Protein AF-A0A960JL33-F1 (afdb_monomer)

pLDDT: mean 72.21, std 17.47, range [26.88, 95.12]

Foldseek 3Di:
DDDDDDDDDDDPPDDDDPLRVQLVVLVVVQPDDVSPVVSVLSNCVSVCVLVPDDPDCSPPVSVVVVVVVVVVVVCVVCVVVVNPPPPQQQAAEAAPELAADDCLQPVDPVVRVVLVVQLVPDQALVSLVVSVVVSCVPRNDQDPNNVLNSLVSRLSNLCNVQVWRYWHWDADPDPPAAGIKIKIPFDDADPQLVVLLCQQFPPKDKDQDCPVPDDPPGHHIMIIGRFHGYSRRSVSSVLSSLRGPNDPPDDRDPHDPPTNPPPPPPPPPPDDDDDDDDDDDDDPPDPVVVVVVVVVVVVVVVVVVVVPPD

Secondary structure (DSSP, 8-state):
-PPP-------TTSPPPHHHHHHHHHHHH--STTTHHHHHHHHHHHTTTT-TT-TT-HHHHHHHHHHHHHHHHHHHHHHHHT---------EEE--S-----TTT---HHHHHHHHHHHHH--SHHHHHHHHHHHHHHH-SPPHHHHHHHHHHHHHHHHHHHT--EEEEEE-S-TTS-SEEEEEEEE---HHHHHHHHHHSTT-EEEPPPTTSS-TT---EEEEEEE--TTHHHHHHHHHHHHHSPPTTPPPPPPPTTSS-----------------PPPPPPTT-HHHHHHHHHHHHHHHHHHHHHS--

Mean predicted aligned error: 18.91 Å

Sequence (310 aa):
GQRAYAYLFYPPNRELTEEAHERLKTIGESTELGSGFRIAMRDLEIRGAGNLLGTGQSGHIAAVGYDLYVEMVTQAIAELSGEEVRQPAEIKLDLPVDAHLPEDYVAQEDLRIEAYRRLATVTTQAEVDDIAAEWVDRFGATPEPAQALLAVARVRAECARVGITECTATRNPDFSGPPLRAVLAPVELGASAHLRLDRAFPGSVYKAEPAASTSPGVAGGRLQVPMRGGRELTEDLSVLFAQLWPADGEEPPPLPAGIGARRRGAVIGTRPSAPARGRPAPDPGDPAAIAEAEARSKRVAERRARRSGR

Structure (mmCIF, N/CA/C/O backbone):
data_AF-A0A960JL33-F1
#
_entry.id   AF-A0A960JL33-F1
#
loop_
_atom_site.group_PDB
_atom_site.id
_atom_site.type_symbol
_atom_site.label_atom_id
_atom_site.label_alt_id
_atom_site.label_comp_id
_atom_site.label_asym_id
_atom_site.label_entity_id
_atom_site.label_seq_id
_atom_site.p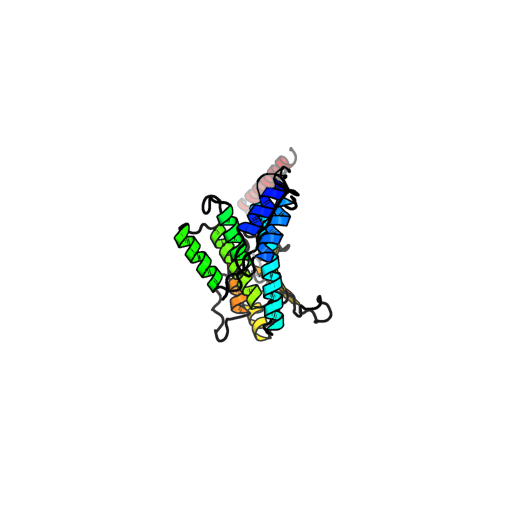dbx_PDB_ins_code
_atom_site.Cartn_x
_atom_site.Cartn_y
_atom_site.Cartn_z
_atom_site.occupancy
_atom_site.B_iso_or_equiv
_atom_site.auth_seq_id
_atom_site.auth_comp_id
_atom_site.auth_asym_id
_atom_site.auth_atom_id
_atom_site.pdbx_PDB_model_num
ATOM 1 N N . GLY A 1 1 ? -32.823 -17.231 32.038 1.00 60.69 1 GLY A N 1
ATOM 2 C CA . GLY A 1 1 ? -32.560 -15.937 32.695 1.00 60.69 1 GLY A CA 1
ATOM 3 C C . GLY A 1 1 ? -33.867 -15.341 33.169 1.00 60.69 1 GLY A C 1
ATOM 4 O O . GLY A 1 1 ? -34.855 -15.459 32.454 1.00 60.69 1 GLY A O 1
ATOM 5 N N . GLN A 1 2 ? -33.895 -14.766 34.370 1.00 74.62 2 GLN A N 1
ATOM 6 C CA . GLN A 1 2 ? -35.049 -14.000 34.851 1.00 74.62 2 GLN A CA 1
ATOM 7 C C . GLN A 1 2 ? -35.031 -12.602 34.222 1.00 74.62 2 GLN A C 1
ATOM 9 O O . GLN A 1 2 ? -33.961 -12.027 34.030 1.00 74.62 2 GLN A O 1
ATOM 14 N N . ARG A 1 3 ? -36.205 -12.071 33.870 1.00 76.62 3 ARG A N 1
ATOM 15 C CA . ARG A 1 3 ? -36.331 -10.704 33.349 1.00 76.62 3 ARG A CA 1
ATOM 16 C C . ARG A 1 3 ? -36.216 -9.718 34.510 1.00 76.62 3 ARG A C 1
ATOM 18 O O . ARG A 1 3 ? -36.954 -9.842 35.483 1.00 76.62 3 ARG A O 1
ATOM 25 N N . ALA A 1 4 ? -35.304 -8.760 34.390 1.00 78.75 4 ALA A N 1
ATOM 26 C CA . ALA A 1 4 ? -35.203 -7.617 35.287 1.00 78.75 4 ALA A CA 1
ATOM 27 C C . ALA A 1 4 ? -35.895 -6.409 34.642 1.00 78.75 4 ALA A C 1
ATOM 29 O O . ALA A 1 4 ? -35.829 -6.234 33.426 1.00 78.75 4 ALA A O 1
ATOM 30 N N . TYR A 1 5 ? -36.556 -5.591 35.457 1.00 83.81 5 TYR A N 1
ATOM 31 C CA . TYR A 1 5 ? -37.257 -4.388 35.016 1.00 83.81 5 TYR A CA 1
ATOM 32 C C . TYR A 1 5 ? -36.698 -3.182 35.763 1.00 83.81 5 TYR A C 1
ATOM 34 O O . TYR A 1 5 ? -36.494 -3.247 36.975 1.00 83.81 5 TYR A O 1
ATOM 42 N N . ALA A 1 6 ? -36.488 -2.083 35.047 1.00 83.88 6 ALA A N 1
ATOM 43 C CA . ALA A 1 6 ? -36.111 -0.797 35.612 1.00 83.88 6 ALA A CA 1
ATOM 44 C C . ALA A 1 6 ? -37.100 0.262 35.114 1.00 83.88 6 ALA A C 1
ATOM 46 O O . ALA A 1 6 ? -37.353 0.358 33.915 1.00 83.88 6 ALA A O 1
ATOM 47 N N . TYR A 1 7 ? -37.665 1.037 36.037 1.00 88.44 7 TYR A N 1
ATOM 48 C CA . TYR A 1 7 ? -38.604 2.115 35.733 1.00 88.44 7 TYR A CA 1
ATOM 49 C C . TYR A 1 7 ? -37.952 3.452 36.077 1.00 88.44 7 TYR A C 1
ATOM 51 O O . TYR A 1 7 ? -37.527 3.659 37.214 1.00 88.44 7 TYR A O 1
ATOM 59 N N . LEU A 1 8 ? -37.870 4.351 35.097 1.00 85.25 8 LEU A N 1
ATOM 60 C CA . LEU A 1 8 ? -37.330 5.697 35.271 1.00 85.25 8 LEU A CA 1
ATOM 61 C C . LEU A 1 8 ? -38.493 6.689 35.356 1.00 85.25 8 LEU A C 1
ATOM 63 O O . LEU A 1 8 ? -39.228 6.873 34.389 1.00 85.25 8 LEU A O 1
ATOM 67 N N . PHE A 1 9 ? -38.670 7.311 36.521 1.00 87.81 9 PHE A N 1
ATOM 68 C CA . PHE A 1 9 ? -39.747 8.270 36.774 1.00 87.81 9 PHE A CA 1
ATOM 69 C C . PHE A 1 9 ? -39.218 9.707 36.790 1.00 87.81 9 PHE A C 1
ATOM 71 O O . PHE A 1 9 ? -38.116 9.965 37.273 1.00 87.81 9 PHE A O 1
ATOM 78 N N . TYR A 1 10 ? -40.037 10.651 36.327 1.00 84.44 10 TYR A N 1
ATOM 79 C CA . TYR A 1 10 ? -39.792 12.089 36.439 1.00 84.44 10 TYR A CA 1
ATOM 80 C C . TYR A 1 10 ? -41.082 12.825 36.856 1.00 84.44 10 TYR A C 1
ATOM 82 O O . TYR A 1 10 ? -42.176 12.280 36.693 1.00 84.44 10 TYR A O 1
ATOM 90 N N . PRO A 1 11 ? -40.991 14.036 37.441 1.00 88.19 11 PRO A N 1
ATOM 91 C CA . PRO A 1 11 ? -42.164 14.753 37.939 1.00 88.19 11 PRO A CA 1
ATOM 92 C C . PRO A 1 11 ? -43.114 15.168 36.800 1.00 88.19 11 PRO A C 1
ATOM 94 O O . PRO A 1 11 ? -42.649 15.771 35.835 1.00 88.19 11 PRO A O 1
ATOM 97 N N . PRO A 1 12 ? -44.438 14.949 36.925 1.00 79.88 12 PRO A N 1
ATOM 98 C CA . PRO A 1 12 ? -45.399 15.236 35.852 1.00 79.88 12 PRO A CA 1
ATOM 99 C C . PRO A 1 12 ? -45.588 16.736 35.580 1.00 79.88 12 PRO A C 1
ATOM 101 O O . PRO A 1 12 ? -45.953 17.119 34.477 1.00 79.88 12 PRO A O 1
ATOM 104 N N . ASN A 1 13 ? -45.306 17.589 36.569 1.00 82.44 13 ASN A N 1
ATOM 105 C CA . ASN A 1 13 ? -45.474 19.044 36.472 1.00 82.44 13 ASN A CA 1
ATOM 106 C C . ASN A 1 13 ? -44.178 19.768 36.077 1.00 82.44 13 ASN A C 1
ATOM 108 O O . ASN A 1 13 ? -44.062 20.976 36.275 1.00 82.44 13 ASN A O 1
ATOM 112 N N . ARG A 1 14 ? -43.169 19.033 35.599 1.00 80.81 14 ARG A N 1
ATOM 113 C CA . ARG A 1 14 ? -41.883 19.597 35.196 1.00 80.81 14 ARG A CA 1
ATOM 114 C C . ARG A 1 14 ? -41.645 19.276 33.730 1.00 80.81 14 ARG A C 1
ATOM 116 O O . ARG A 1 14 ? -41.525 18.110 33.368 1.00 80.81 14 ARG A O 1
ATOM 123 N N . GLU A 1 15 ? -41.560 20.314 32.908 1.00 82.81 15 GLU A N 1
ATOM 124 C CA . GLU A 1 15 ? -41.155 20.162 31.514 1.00 82.81 15 GLU A CA 1
ATOM 125 C C . GLU A 1 15 ? -39.698 19.686 31.470 1.00 82.81 15 GLU A C 1
ATOM 127 O O . GLU A 1 15 ? -38.819 20.237 32.144 1.00 82.81 15 GLU A O 1
ATOM 132 N N . LEU A 1 16 ? -39.461 18.602 30.732 1.00 83.75 16 LEU A N 1
ATOM 133 C CA . LEU A 1 16 ? -38.115 18.108 30.471 1.00 83.75 16 LEU A CA 1
ATOM 134 C C . LEU A 1 16 ? -37.464 19.008 29.424 1.00 83.75 16 LEU A C 1
ATOM 136 O O . LEU A 1 16 ? -38.110 19.426 28.467 1.00 83.75 16 LEU A O 1
ATOM 140 N N . THR A 1 17 ? -36.173 19.280 29.591 1.00 85.75 17 THR A N 1
ATOM 141 C CA . THR A 1 17 ? -35.383 19.846 28.498 1.00 85.75 17 THR A CA 1
ATOM 142 C C . THR A 1 17 ? -35.278 18.820 27.372 1.00 85.75 17 THR A C 1
ATOM 144 O O . THR A 1 17 ? -35.306 17.614 27.630 1.00 85.75 17 THR A O 1
ATOM 147 N N . GLU A 1 18 ? -35.109 19.289 26.136 1.00 80.50 18 GLU A N 1
ATOM 148 C CA . GLU A 1 18 ? -34.913 18.417 24.967 1.00 80.50 18 GLU A CA 1
ATOM 149 C C . GLU A 1 18 ? -33.782 17.400 25.209 1.00 80.50 18 GLU A C 1
ATOM 151 O O . GLU A 1 18 ? -33.942 16.199 25.009 1.00 80.50 18 GLU A O 1
ATOM 156 N N . GL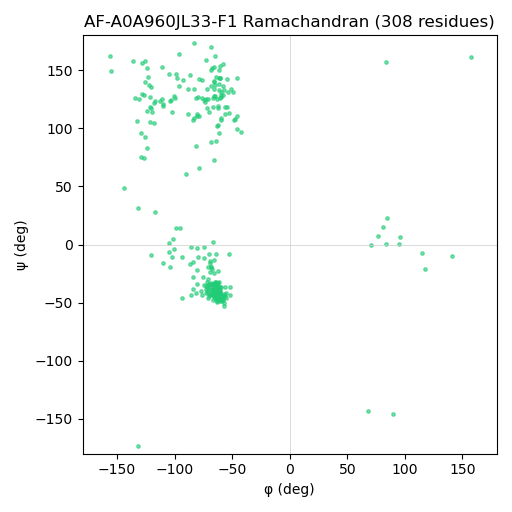U A 1 19 ? -32.677 17.869 25.797 1.00 77.56 19 GLU A N 1
ATOM 157 C CA . GLU A 1 19 ? -31.524 17.051 26.180 1.00 77.56 19 GLU A CA 1
ATOM 158 C C . GLU A 1 19 ? -31.888 15.930 27.172 1.00 77.56 19 GLU A C 1
ATOM 160 O O . GLU A 1 19 ? -31.472 14.779 27.028 1.00 77.56 19 GLU A O 1
ATOM 165 N N . ALA A 1 20 ? -32.690 16.243 28.195 1.00 83.69 20 ALA A N 1
ATOM 166 C CA . ALA A 1 20 ? -33.120 15.260 29.184 1.00 83.69 20 ALA A CA 1
ATOM 167 C C . ALA A 1 20 ? -34.079 14.226 28.574 1.00 83.69 20 ALA A C 1
ATOM 169 O O . ALA A 1 20 ? -34.051 13.055 28.965 1.00 83.69 20 ALA A O 1
ATOM 170 N N . HIS A 1 21 ? -34.898 14.646 27.607 1.00 84.81 21 HIS A N 1
ATOM 171 C CA . HIS A 1 21 ? -35.783 13.758 26.868 1.00 84.81 21 HIS A CA 1
ATOM 172 C C . HIS A 1 21 ? -34.990 12.776 25.991 1.00 84.81 21 HIS A C 1
ATOM 174 O O . HIS A 1 21 ? -35.210 11.565 26.076 1.00 84.81 21 HIS A O 1
ATOM 180 N N . GLU A 1 22 ? -34.003 13.261 25.229 1.00 79.88 22 GLU A N 1
ATOM 181 C CA . GLU A 1 22 ? -33.137 12.410 24.401 1.00 79.88 22 GLU A CA 1
ATOM 182 C C . GLU A 1 22 ? -32.328 11.395 25.225 1.00 79.88 22 GLU A C 1
ATOM 184 O O . GLU A 1 22 ? -32.188 10.234 24.819 1.00 79.88 22 GLU A O 1
ATOM 189 N N . ARG A 1 23 ? -31.836 11.779 26.410 1.00 85.56 23 ARG A N 1
ATOM 190 C CA . ARG A 1 23 ? -31.116 10.858 27.311 1.00 85.56 23 ARG A CA 1
ATOM 191 C C . ARG A 1 23 ? -32.014 9.739 27.833 1.00 85.56 23 ARG A C 1
ATOM 193 O O . ARG A 1 23 ? -31.616 8.575 27.817 1.00 85.56 23 ARG A O 1
ATOM 200 N N . LEU A 1 24 ? -33.231 10.069 28.276 1.00 86.69 24 LEU A N 1
ATOM 201 C CA . LEU A 1 24 ? -34.196 9.072 28.756 1.00 86.69 24 LEU A CA 1
ATOM 202 C C . LEU A 1 24 ? -34.583 8.086 27.650 1.00 86.69 24 LEU A C 1
ATOM 204 O O . LEU A 1 24 ? -34.636 6.880 27.894 1.00 86.69 24 LEU A O 1
ATOM 208 N N . LYS A 1 25 ? -34.789 8.590 26.430 1.00 83.25 25 LYS A N 1
ATOM 209 C CA . LYS A 1 25 ? -35.069 7.769 25.250 1.00 83.25 25 LYS A CA 1
ATOM 210 C C . LYS A 1 25 ? -33.918 6.805 24.938 1.00 83.25 25 LYS A C 1
ATOM 212 O O . LYS A 1 25 ? -34.144 5.606 24.812 1.00 83.25 25 LYS A O 1
ATOM 217 N N . THR A 1 26 ? -32.685 7.309 24.923 1.00 80.94 26 THR A N 1
ATOM 218 C CA . THR A 1 26 ? -31.464 6.520 24.675 1.00 80.94 26 THR A CA 1
ATOM 219 C C . THR A 1 26 ? -31.310 5.350 25.651 1.00 80.94 26 THR A C 1
ATOM 221 O O . THR A 1 26 ? -30.977 4.232 25.250 1.00 80.94 26 THR A O 1
ATOM 224 N N . ILE A 1 27 ? -31.561 5.597 26.941 1.00 84.06 27 ILE A N 1
ATOM 225 C CA . ILE A 1 27 ? -31.503 4.569 27.989 1.00 84.06 27 ILE A CA 1
ATOM 226 C C . ILE A 1 27 ? -32.604 3.519 27.780 1.00 84.06 27 ILE A C 1
ATOM 228 O O . ILE A 1 27 ? -32.357 2.332 27.979 1.00 84.06 27 ILE A O 1
ATOM 232 N N . GLY A 1 28 ? -33.799 3.939 27.355 1.00 81.75 28 GLY A N 1
ATOM 233 C CA . GLY A 1 28 ? -34.922 3.039 27.080 1.00 81.75 28 GLY A CA 1
ATOM 234 C C . GLY A 1 28 ? -34.716 2.129 25.865 1.00 81.75 28 GLY A C 1
ATOM 235 O O . GLY A 1 28 ? -35.160 0.986 25.884 1.00 81.75 28 GLY A O 1
ATOM 236 N N . GLU A 1 29 ? -34.026 2.607 24.828 1.00 79.62 29 GLU A N 1
ATOM 237 C CA . GLU A 1 29 ? -33.752 1.848 23.595 1.00 79.62 29 GLU A CA 1
ATOM 238 C C . GLU A 1 29 ? -32.564 0.875 23.745 1.00 79.62 29 GLU A C 1
ATOM 240 O O . GLU A 1 29 ? -32.461 -0.124 23.035 1.00 79.62 29 GLU A O 1
ATOM 245 N N . SER A 1 30 ? -31.674 1.126 24.707 1.00 74.56 30 SER A N 1
ATOM 246 C CA . SER A 1 30 ? -30.421 0.391 24.912 1.00 74.56 30 SER A CA 1
ATOM 247 C C . SER A 1 30 ? -30.572 -0.811 25.861 1.00 74.56 30 SER A C 1
ATOM 249 O O . SER A 1 30 ? -29.922 -0.882 26.905 1.00 74.56 30 SER A O 1
ATOM 251 N N . THR A 1 31 ? -31.415 -1.785 25.499 1.00 71.44 31 THR A N 1
ATOM 252 C CA . THR A 1 31 ? -31.849 -2.892 26.387 1.00 71.44 31 THR A CA 1
ATOM 253 C C . THR A 1 31 ? -30.925 -4.119 26.442 1.00 71.44 31 THR A C 1
ATOM 255 O O . THR A 1 31 ? -31.216 -5.084 27.148 1.00 71.44 31 THR A O 1
ATOM 258 N N . GLU A 1 32 ? -29.836 -4.128 25.676 1.00 75.94 32 GLU A N 1
ATOM 259 C CA . GLU A 1 32 ? -28.918 -5.270 25.564 1.00 75.94 32 GLU A CA 1
ATOM 260 C C . GLU A 1 32 ? -27.835 -5.261 26.656 1.00 75.94 32 GLU A C 1
ATOM 262 O O . GLU A 1 32 ? -27.334 -4.211 27.056 1.00 75.94 32 GLU A O 1
ATOM 267 N N . LEU A 1 33 ? -27.415 -6.443 27.120 1.00 64.44 33 LEU A N 1
ATOM 268 C CA . LEU A 1 33 ? -26.228 -6.570 27.975 1.00 64.44 33 LEU A CA 1
ATOM 269 C C . LEU A 1 33 ? -24.997 -6.043 27.220 1.00 64.44 33 LEU A C 1
ATOM 271 O O . LEU A 1 33 ? -24.730 -6.469 26.102 1.00 64.44 33 LEU A O 1
ATOM 275 N N . GLY A 1 34 ? -24.261 -5.113 27.837 1.00 65.88 34 GLY A N 1
ATOM 276 C CA . GLY A 1 34 ? -23.133 -4.415 27.202 1.00 65.88 34 GLY A CA 1
ATOM 277 C C . GLY A 1 34 ? -23.490 -3.065 26.570 1.00 65.88 34 GLY A C 1
ATOM 278 O O . GLY A 1 34 ? -22.609 -2.372 26.069 1.00 65.88 34 GLY A O 1
ATOM 279 N N . SER A 1 35 ? -24.750 -2.627 26.654 1.00 73.19 35 SER A N 1
ATOM 280 C CA . SER A 1 35 ? -25.187 -1.344 26.092 1.00 73.19 35 SER A CA 1
ATOM 281 C C . SER A 1 35 ? -24.654 -0.101 26.820 1.00 73.19 35 SER A C 1
ATOM 283 O O . SER A 1 35 ? -24.797 1.008 26.309 1.00 73.19 35 SER A O 1
ATOM 285 N N . GLY A 1 36 ? -23.994 -0.256 27.976 1.00 74.81 36 GLY A N 1
ATOM 286 C CA . GLY A 1 36 ? -23.479 0.860 28.782 1.00 74.81 36 GLY A CA 1
ATOM 287 C C . GLY A 1 36 ? -22.535 1.793 28.017 1.00 74.81 36 GLY A C 1
ATOM 288 O O . GLY A 1 36 ? -22.604 3.008 28.186 1.00 74.81 36 GLY A O 1
ATOM 289 N N . PHE A 1 37 ? -21.713 1.247 27.118 1.00 63.06 37 PHE A N 1
ATOM 290 C CA . PHE A 1 37 ? -20.833 2.049 26.267 1.00 63.06 37 PHE A CA 1
ATOM 291 C C . PHE A 1 37 ? -21.615 2.829 25.196 1.00 63.06 37 PHE A C 1
ATOM 293 O O . PHE A 1 37 ? -21.374 4.016 24.989 1.00 63.06 37 PHE A O 1
ATOM 300 N N . ARG A 1 38 ? -22.620 2.196 24.573 1.00 65.00 38 ARG A N 1
ATOM 301 C CA . ARG A 1 38 ? -23.525 2.830 23.595 1.00 65.00 38 ARG A CA 1
ATOM 302 C C . ARG A 1 38 ? -24.298 3.996 24.224 1.00 65.00 38 ARG A C 1
ATOM 304 O O . ARG A 1 38 ? -24.433 5.050 23.610 1.00 65.00 38 ARG A O 1
ATOM 311 N N . ILE A 1 39 ? -24.729 3.827 25.476 1.00 77.00 39 ILE A N 1
ATOM 312 C CA . ILE A 1 39 ? -25.366 4.877 26.282 1.00 77.00 39 ILE A CA 1
ATOM 313 C C . ILE A 1 39 ? -24.386 6.030 26.544 1.00 77.00 39 ILE A C 1
ATOM 315 O O . ILE A 1 39 ? -24.761 7.188 26.377 1.00 77.00 39 ILE A O 1
ATOM 319 N N . ALA A 1 40 ? -23.134 5.735 26.912 1.00 74.06 40 ALA A N 1
ATOM 320 C CA . ALA A 1 40 ? -22.118 6.757 27.175 1.00 74.06 40 ALA A CA 1
ATOM 321 C C . ALA A 1 40 ? -21.767 7.585 25.925 1.00 74.06 40 ALA A C 1
ATOM 323 O O . ALA A 1 40 ? -21.653 8.806 26.016 1.00 74.06 40 ALA A O 1
ATOM 324 N N . MET A 1 41 ? -21.656 6.945 24.756 1.00 67.69 41 MET A N 1
ATOM 325 C CA . MET A 1 41 ? -21.401 7.630 23.482 1.00 67.69 41 MET A CA 1
ATOM 326 C C . MET A 1 41 ? -22.550 8.562 23.099 1.00 67.69 41 MET A C 1
ATOM 328 O O . MET A 1 41 ? -22.327 9.731 22.792 1.00 67.69 41 MET A O 1
ATOM 332 N N . ARG A 1 42 ? -23.791 8.077 23.194 1.00 70.00 42 ARG A N 1
ATOM 333 C CA . ARG A 1 42 ? -24.969 8.888 22.885 1.00 70.00 42 ARG A CA 1
ATOM 334 C C . ARG A 1 42 ? -25.160 10.036 23.885 1.00 70.00 42 ARG A C 1
ATOM 336 O O . ARG A 1 42 ? -25.549 11.122 23.478 1.00 70.00 42 ARG A O 1
ATOM 343 N N . ASP A 1 43 ? -24.814 9.858 25.162 1.00 74.38 43 ASP A N 1
ATOM 344 C CA . ASP A 1 43 ? -24.795 10.954 26.150 1.00 74.38 43 ASP A CA 1
ATOM 345 C C . ASP A 1 43 ? -23.740 12.027 25.808 1.00 74.38 43 ASP A C 1
ATOM 347 O O . ASP A 1 43 ? -23.983 13.218 26.000 1.00 74.38 43 ASP A O 1
ATOM 351 N N . LEU A 1 44 ? -22.591 11.627 25.252 1.00 67.56 44 LEU A N 1
ATOM 352 C CA . LEU A 1 44 ? -21.529 12.536 24.805 1.00 67.56 44 LEU A CA 1
ATOM 353 C C . LEU A 1 44 ? -21.930 13.326 23.544 1.00 67.56 44 LEU A C 1
ATOM 355 O O . LEU A 1 44 ? -21.635 14.520 23.442 1.00 67.56 44 LEU A O 1
ATOM 359 N N . GLU A 1 45 ? -22.659 12.687 22.623 1.00 68.06 45 GLU A N 1
ATOM 360 C CA . GLU A 1 45 ? -23.288 13.338 21.465 1.00 68.06 45 GLU A CA 1
ATOM 361 C C . GLU A 1 45 ? -24.337 14.367 21.892 1.00 68.06 45 GLU A C 1
ATOM 363 O O . GLU A 1 45 ? -24.287 15.516 21.452 1.00 68.06 45 GLU A O 1
ATOM 368 N N . ILE A 1 46 ? -25.246 13.970 22.789 1.00 68.31 46 ILE A N 1
ATOM 369 C CA . ILE A 1 46 ? -26.324 14.816 23.313 1.00 68.31 46 ILE A CA 1
ATOM 370 C C . ILE A 1 46 ? -25.756 16.067 24.014 1.00 68.31 46 ILE A C 1
ATOM 372 O O . ILE A 1 46 ? -26.294 17.162 23.866 1.00 68.31 46 ILE A O 1
ATOM 376 N N . ARG A 1 47 ? -24.620 15.939 24.717 1.00 70.75 47 ARG A N 1
ATOM 377 C CA . ARG A 1 47 ? -23.910 17.064 25.363 1.00 70.75 47 ARG A CA 1
ATOM 378 C C . ARG A 1 47 ? -23.155 17.981 24.393 1.00 70.75 47 ARG A C 1
ATOM 380 O O . ARG A 1 47 ? -22.543 18.953 24.832 1.00 70.75 47 ARG A O 1
ATOM 387 N N . GLY A 1 48 ? -23.160 17.689 23.093 1.00 57.78 48 GLY A N 1
ATOM 388 C CA . GLY A 1 48 ? -22.574 18.558 22.073 1.00 57.78 48 GLY A CA 1
ATOM 389 C C . GLY A 1 48 ? -21.057 18.442 21.909 1.00 57.78 48 GLY A C 1
ATOM 390 O O . GLY A 1 48 ? -20.464 19.288 21.242 1.00 57.78 48 GLY A O 1
ATOM 391 N N . ALA A 1 49 ? -20.408 17.395 22.433 1.00 52.72 49 ALA A N 1
ATOM 392 C CA . ALA A 1 49 ? -18.985 17.142 22.163 1.00 52.72 49 ALA A CA 1
ATOM 393 C C . ALA A 1 49 ? -18.703 16.798 20.680 1.00 52.72 49 ALA A C 1
ATOM 395 O O . ALA A 1 49 ? -17.562 16.882 20.235 1.00 52.72 49 ALA A O 1
ATOM 396 N N . GLY A 1 50 ? -19.741 16.496 19.889 1.00 47.56 50 GLY A N 1
ATOM 397 C CA . GLY A 1 50 ? -19.674 16.410 18.424 1.00 47.56 50 GLY A CA 1
ATOM 398 C C . GLY A 1 50 ? -19.749 17.759 17.687 1.00 47.56 50 GLY A C 1
ATOM 399 O O . GLY A 1 50 ? -19.650 17.782 16.466 1.00 47.56 50 GLY A O 1
ATOM 400 N N . ASN A 1 51 ? -19.926 18.886 18.392 1.00 41.69 51 ASN A N 1
ATOM 401 C CA . ASN A 1 51 ? -20.145 20.213 17.798 1.00 41.69 51 ASN A CA 1
ATOM 402 C C . ASN A 1 51 ? -18.875 21.088 17.722 1.00 41.69 51 ASN A C 1
ATOM 404 O O . ASN A 1 51 ? -18.961 22.293 17.495 1.00 41.69 51 ASN A O 1
ATOM 408 N N . LEU A 1 52 ? -17.680 20.517 17.913 1.00 42.94 52 LEU A N 1
ATOM 409 C CA . LEU A 1 52 ? -16.426 21.281 17.828 1.00 42.94 52 LEU A CA 1
ATOM 410 C C . LEU A 1 52 ? -16.012 21.644 16.388 1.00 42.94 52 LEU A C 1
ATOM 412 O O . LEU A 1 52 ? -15.131 22.483 16.226 1.00 42.94 52 LEU A O 1
ATOM 416 N N . LEU A 1 53 ? -16.637 21.072 15.347 1.00 39.62 53 LEU A N 1
ATOM 417 C CA . LEU A 1 53 ? -16.239 21.282 13.943 1.00 39.62 53 LEU A CA 1
ATOM 418 C C . LEU A 1 53 ? -17.426 21.323 12.949 1.00 39.62 53 LEU A C 1
ATOM 420 O O . LEU A 1 53 ? -17.382 20.705 11.891 1.00 39.62 53 LEU A O 1
ATOM 424 N N . GLY A 1 54 ? -18.464 22.110 13.252 1.00 38.19 54 GLY A N 1
ATOM 425 C CA . GLY A 1 54 ? -19.410 22.604 12.241 1.00 38.19 54 GLY A CA 1
ATOM 426 C C . GLY A 1 54 ? -20.558 21.668 11.830 1.00 38.19 54 GLY A C 1
ATOM 427 O O . GLY A 1 54 ? -20.536 20.450 11.978 1.00 38.19 54 GLY A O 1
ATOM 428 N N . THR A 1 55 ? -21.617 22.291 11.319 1.00 46.41 55 THR A N 1
ATOM 429 C CA . THR A 1 55 ? -22.907 21.681 10.980 1.00 46.41 55 THR A CA 1
ATOM 430 C C . THR A 1 55 ? -22.807 20.754 9.761 1.00 46.41 55 THR A C 1
ATOM 432 O O . THR A 1 55 ? -22.610 21.242 8.649 1.00 46.41 55 THR A O 1
ATOM 435 N N . GLY A 1 56 ? -23.006 19.442 9.951 1.00 43.22 56 GLY A N 1
ATOM 436 C CA . GLY A 1 56 ? -23.334 18.504 8.860 1.00 43.22 56 GLY A CA 1
ATOM 437 C C . GLY A 1 56 ? -22.698 17.106 8.904 1.00 43.22 56 GLY A C 1
ATOM 438 O O . GLY A 1 56 ? -23.103 16.255 8.122 1.00 43.22 56 GLY A O 1
ATOM 439 N N . GLN A 1 57 ? -21.735 16.842 9.794 1.00 47.28 57 GLN A N 1
ATOM 440 C CA . GLN A 1 57 ? -20.885 15.630 9.763 1.00 47.28 57 GLN A CA 1
ATOM 441 C C . GLN A 1 57 ? -20.775 14.918 11.136 1.00 47.28 57 GLN A C 1
ATOM 443 O O . GLN A 1 57 ? -19.759 14.309 11.461 1.00 47.28 57 GLN A O 1
ATOM 448 N N . SER A 1 58 ? -21.810 14.973 11.983 1.00 47.81 58 SER A N 1
ATOM 449 C CA . SER A 1 58 ? -21.758 14.414 13.350 1.00 47.81 58 SER A CA 1
ATOM 450 C C . SER A 1 58 ? -21.621 12.883 13.411 1.00 47.81 58 SER A C 1
ATOM 452 O O . SER A 1 58 ? -21.085 12.366 14.387 1.00 47.81 58 SER A O 1
ATOM 454 N N . GLY A 1 59 ? -22.041 12.154 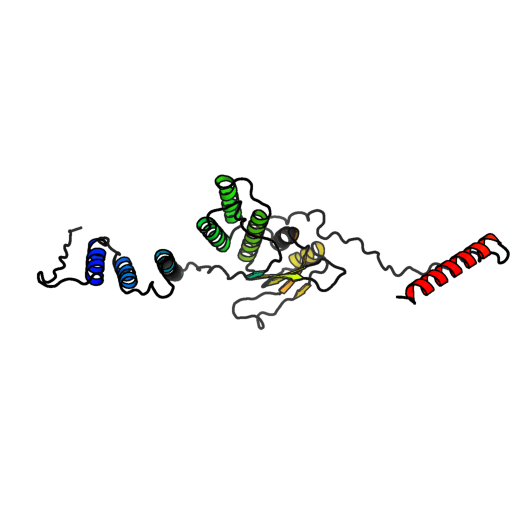12.371 1.00 49.00 59 GLY A N 1
ATOM 455 C CA . GLY A 1 59 ? -21.945 10.688 12.328 1.00 49.00 59 GLY A CA 1
ATOM 456 C C . GLY A 1 59 ? -20.535 10.140 12.067 1.00 49.00 59 GLY A C 1
ATOM 457 O O . GLY A 1 59 ? -20.212 9.050 12.529 1.00 49.00 59 GLY A O 1
ATOM 458 N N . HIS A 1 60 ? -19.673 10.887 11.367 1.00 42.09 60 HIS A N 1
ATOM 459 C CA . HIS A 1 60 ? -18.354 10.394 10.940 1.00 42.09 60 HIS A CA 1
ATOM 460 C C . HIS A 1 60 ? -17.281 10.536 12.037 1.00 42.09 60 HIS A C 1
ATOM 462 O O . HIS A 1 60 ? -16.355 9.736 12.103 1.00 42.09 60 HIS A O 1
ATOM 468 N N . ILE A 1 61 ? -17.418 11.519 12.937 1.00 42.09 61 ILE A N 1
ATOM 469 C CA . ILE A 1 61 ? -16.444 11.783 14.016 1.00 42.09 61 ILE A CA 1
ATOM 470 C C . ILE A 1 61 ? -16.644 10.830 15.208 1.00 42.09 61 ILE A C 1
ATOM 472 O O . ILE A 1 61 ? -15.668 10.395 15.817 1.00 42.09 61 ILE A O 1
ATOM 476 N N . ALA A 1 62 ? -17.889 10.440 15.511 1.00 47.28 62 ALA A N 1
ATOM 477 C CA . ALA A 1 62 ? -18.178 9.419 16.524 1.00 47.28 62 ALA A CA 1
ATOM 478 C C . ALA A 1 62 ? -17.633 8.030 16.128 1.00 47.28 62 ALA A C 1
ATOM 480 O O . ALA A 1 62 ? -17.195 7.274 16.996 1.00 47.28 62 ALA A O 1
ATOM 481 N N . ALA A 1 63 ? -17.595 7.727 14.824 1.00 48.75 63 ALA A N 1
ATOM 482 C CA . ALA A 1 63 ? -17.035 6.485 14.289 1.00 48.75 63 ALA A CA 1
ATOM 483 C C . ALA A 1 63 ? -15.517 6.374 14.525 1.00 48.75 63 ALA A C 1
ATOM 485 O O . ALA A 1 63 ? -15.052 5.334 14.975 1.00 48.75 63 ALA A O 1
ATOM 486 N N . VAL A 1 64 ? -14.758 7.467 14.362 1.00 54.06 64 VAL A N 1
ATOM 487 C CA . VAL A 1 64 ? -13.296 7.466 14.582 1.00 54.06 64 VAL A CA 1
ATOM 488 C C . VAL A 1 64 ? -12.931 7.145 16.040 1.00 54.06 64 VAL A C 1
ATOM 490 O O . VAL A 1 64 ? -11.950 6.454 16.299 1.00 54.06 64 VAL A O 1
ATOM 493 N N . GLY A 1 65 ? -13.732 7.605 17.009 1.00 55.06 65 GLY A N 1
ATOM 494 C CA . GLY A 1 65 ? -13.523 7.286 18.427 1.00 55.06 65 GLY A CA 1
ATOM 495 C C . GLY A 1 65 ? -13.860 5.834 18.788 1.00 55.06 65 GLY A C 1
ATOM 496 O O . GLY A 1 65 ? -13.215 5.253 19.660 1.00 55.06 65 GLY A O 1
ATOM 497 N N . TYR A 1 66 ? -14.848 5.243 18.111 1.00 52.09 66 TYR A N 1
ATOM 498 C CA . TYR A 1 66 ? -15.194 3.829 18.258 1.00 52.09 66 TYR A CA 1
ATOM 499 C C . TYR A 1 66 ? -14.128 2.921 17.642 1.00 52.09 66 TYR A C 1
ATOM 501 O O . TYR A 1 66 ? -13.695 1.984 18.307 1.00 52.09 66 TYR A O 1
ATOM 509 N N . ASP A 1 67 ? -13.670 3.230 16.428 1.00 55.91 67 ASP A N 1
ATOM 510 C CA . ASP A 1 67 ? -12.640 2.453 15.734 1.00 55.91 67 ASP A CA 1
ATOM 511 C C . ASP A 1 67 ? -11.341 2.423 16.549 1.00 55.91 67 ASP A C 1
ATOM 513 O O . ASP A 1 67 ? -10.794 1.349 16.791 1.00 55.91 67 ASP A O 1
ATOM 517 N N . LEU A 1 68 ? -10.921 3.574 17.092 1.00 60.19 68 LEU A N 1
ATOM 518 C CA . LEU A 1 68 ? -9.765 3.657 17.988 1.00 60.19 68 LEU A CA 1
ATOM 519 C C . LEU A 1 68 ? -9.980 2.873 19.294 1.00 60.19 68 LEU A C 1
ATOM 521 O O . LEU A 1 68 ? -9.068 2.206 19.773 1.00 60.19 68 LEU A O 1
ATOM 525 N N . TYR A 1 69 ? -11.177 2.925 19.889 1.00 57.12 69 TYR A N 1
ATOM 526 C CA . TYR A 1 69 ? -11.486 2.144 21.092 1.00 57.12 69 TYR A CA 1
ATOM 527 C C . TYR A 1 69 ? -11.428 0.635 20.823 1.00 57.12 69 TYR A C 1
ATOM 529 O O . TYR A 1 69 ? -10.845 -0.106 21.615 1.00 57.12 69 TYR A O 1
ATOM 537 N N . VAL A 1 70 ? -12.008 0.177 19.711 1.00 67.94 70 VAL A N 1
ATOM 538 C CA . VAL A 1 70 ? -11.956 -1.229 19.294 1.00 67.94 70 VAL A CA 1
ATOM 539 C C . VAL A 1 70 ? -10.517 -1.645 19.019 1.00 67.94 70 VAL A C 1
ATOM 541 O O . VAL A 1 70 ? -10.111 -2.701 19.488 1.00 67.94 70 VAL A O 1
ATOM 544 N N . GLU A 1 71 ? -9.730 -0.813 18.339 1.00 65.44 71 GLU A N 1
ATOM 545 C CA . GLU A 1 71 ? -8.306 -1.060 18.103 1.00 65.44 71 GLU A CA 1
ATOM 546 C C . GLU A 1 71 ? -7.534 -1.204 19.422 1.00 65.44 71 GLU A C 1
ATOM 548 O O . GLU A 1 71 ? -6.853 -2.207 19.621 1.00 65.44 71 GLU A O 1
ATOM 553 N N . MET A 1 72 ? -7.718 -0.280 20.372 1.00 69.88 72 MET A N 1
ATOM 554 C CA . MET A 1 72 ? -7.078 -0.337 21.693 1.00 69.88 72 MET A CA 1
ATOM 555 C C . MET A 1 72 ? -7.484 -1.583 22.494 1.00 69.88 72 MET A C 1
ATOM 557 O O . MET A 1 72 ? -6.649 -2.190 23.165 1.00 69.88 72 MET A O 1
ATOM 561 N N . VAL A 1 73 ? -8.760 -1.977 22.443 1.00 69.75 73 VAL A N 1
ATOM 562 C CA . VAL A 1 73 ? -9.258 -3.179 23.130 1.00 69.75 73 VAL A CA 1
ATOM 563 C C . VAL A 1 73 ? -8.732 -4.448 22.463 1.00 69.75 73 VAL A C 1
ATOM 565 O O . VAL A 1 73 ? -8.282 -5.350 23.166 1.00 69.75 73 VAL A O 1
ATOM 568 N N . THR A 1 74 ? -8.742 -4.521 21.132 1.00 70.31 74 THR A N 1
ATOM 569 C CA . THR A 1 74 ? -8.184 -5.648 20.374 1.00 70.31 74 THR A CA 1
ATOM 570 C C . THR A 1 74 ? -6.685 -5.779 20.628 1.00 70.31 74 THR A C 1
ATOM 572 O O . THR A 1 74 ? -6.216 -6.886 20.883 1.00 70.31 74 THR A O 1
ATOM 575 N N . GLN A 1 75 ? -5.947 -4.665 20.654 1.00 67.06 75 GLN A N 1
ATOM 576 C CA . GLN A 1 75 ? -4.526 -4.655 20.990 1.00 67.06 75 GLN A CA 1
ATOM 577 C C . GLN A 1 75 ? -4.294 -5.195 22.407 1.00 67.06 75 GLN A C 1
ATOM 579 O O . GLN A 1 75 ? -3.483 -6.097 22.590 1.00 67.06 75 GLN A O 1
ATOM 584 N N . ALA A 1 76 ? -5.053 -4.717 23.397 1.00 69.81 76 ALA A N 1
ATOM 585 C CA . ALA A 1 76 ? -4.939 -5.189 24.776 1.00 69.81 76 ALA A CA 1
ATOM 586 C C . ALA A 1 76 ? -5.290 -6.683 24.927 1.00 69.81 76 ALA A C 1
ATOM 588 O O . ALA A 1 76 ? -4.648 -7.396 25.695 1.00 69.81 76 ALA A O 1
ATOM 589 N N . ILE A 1 77 ? -6.298 -7.181 24.199 1.00 71.44 77 ILE A N 1
ATOM 590 C CA . ILE A 1 77 ? -6.667 -8.607 24.199 1.00 71.44 77 ILE A CA 1
ATOM 591 C C . ILE A 1 77 ? -5.552 -9.451 23.584 1.00 71.44 77 ILE A C 1
ATOM 593 O O . ILE A 1 77 ? -5.194 -10.490 24.140 1.00 71.44 77 ILE A O 1
ATOM 597 N N . ALA A 1 78 ? -4.993 -9.010 22.462 1.00 66.19 78 ALA A N 1
ATOM 598 C CA . ALA A 1 78 ? -3.939 -9.738 21.780 1.00 66.19 78 ALA A CA 1
ATOM 599 C C . ALA A 1 78 ? -2.629 -9.747 22.596 1.00 66.19 78 ALA A C 1
ATOM 601 O O . ALA A 1 78 ? -2.061 -10.822 22.796 1.00 66.19 78 ALA A O 1
ATOM 602 N N . GLU A 1 79 ? -2.250 -8.623 23.219 1.00 68.50 79 GLU A N 1
ATOM 603 C CA . GLU A 1 79 ? -1.152 -8.548 24.199 1.00 68.50 79 GLU A CA 1
ATOM 604 C C . GLU A 1 79 ? -1.346 -9.531 25.371 1.00 68.50 79 GLU A C 1
ATOM 606 O O . GLU A 1 79 ? -0.405 -10.212 25.781 1.00 68.50 79 GLU A O 1
ATOM 611 N N . LEU A 1 80 ? -2.574 -9.658 25.891 1.00 71.75 80 LEU A N 1
ATOM 612 C CA . LEU A 1 80 ? -2.910 -10.611 26.958 1.00 71.75 80 LEU A CA 1
ATOM 613 C C . LEU A 1 80 ? -2.900 -12.074 26.491 1.00 71.75 80 LEU A C 1
ATOM 615 O O . LEU A 1 80 ? -2.633 -12.969 27.293 1.00 71.75 80 LEU A O 1
ATOM 619 N N . SER A 1 81 ? -3.205 -12.325 25.218 1.00 69.94 81 SER A N 1
ATOM 620 C CA . SER A 1 81 ? -3.210 -13.666 24.622 1.00 69.94 81 SER A CA 1
ATOM 621 C C . SER A 1 81 ? -1.812 -14.180 24.251 1.00 69.94 81 SER A C 1
ATOM 623 O O . SER A 1 81 ? -1.652 -15.368 23.973 1.00 69.94 81 SER A O 1
ATOM 625 N N . GLY A 1 82 ? -0.797 -13.309 24.284 1.00 62.09 82 GLY A N 1
ATOM 626 C CA . GLY A 1 82 ? 0.565 -13.629 23.859 1.00 62.09 82 GLY A CA 1
ATOM 627 C C . GLY A 1 82 ? 0.754 -13.659 22.338 1.00 62.09 82 GLY A C 1
ATOM 628 O O . GLY A 1 82 ? 1.829 -14.046 21.883 1.00 62.09 82 GLY A O 1
ATOM 629 N N . GLU A 1 83 ? -0.251 -13.256 21.554 1.00 54.78 83 GLU A N 1
ATOM 630 C CA . GLU A 1 83 ? -0.068 -12.947 20.136 1.00 54.78 83 GLU A CA 1
ATOM 631 C C . GLU A 1 83 ? 0.672 -11.611 20.015 1.00 54.78 83 GLU A C 1
ATOM 633 O O . GLU A 1 83 ? 0.225 -10.583 20.528 1.00 54.78 83 GLU A O 1
ATOM 638 N N . GLU A 1 84 ? 1.819 -11.607 19.332 1.00 50.25 84 GLU A N 1
ATOM 639 C CA . GLU A 1 84 ? 2.457 -10.358 18.927 1.00 50.25 84 GLU A CA 1
ATOM 640 C C . GLU A 1 84 ? 1.507 -9.627 17.975 1.00 50.25 84 GLU A C 1
ATOM 642 O O . GLU A 1 84 ? 1.401 -9.968 16.794 1.00 50.25 84 GLU A O 1
ATOM 647 N N . VAL A 1 85 ? 0.822 -8.601 18.483 1.00 47.81 85 VAL A N 1
ATOM 648 C CA . VAL A 1 85 ? 0.164 -7.608 17.637 1.00 47.81 85 VAL A CA 1
ATOM 649 C C . VAL A 1 85 ? 1.265 -6.947 16.831 1.00 47.81 85 VAL A C 1
ATOM 651 O O . VAL A 1 85 ? 1.940 -6.029 17.300 1.00 47.81 85 VAL A O 1
ATOM 654 N N . ARG A 1 86 ? 1.480 -7.432 15.608 1.00 49.81 86 ARG A N 1
ATOM 655 C CA . ARG A 1 86 ? 2.243 -6.709 14.599 1.00 49.81 86 ARG A CA 1
ATOM 656 C C . ARG A 1 86 ? 1.437 -5.446 14.315 1.00 49.81 86 ARG A C 1
ATOM 658 O O . ARG A 1 86 ? 0.557 -5.450 13.459 1.00 49.81 86 ARG A O 1
ATOM 665 N N . GLN A 1 87 ? 1.695 -4.382 15.078 1.00 50.66 87 GLN A N 1
ATOM 666 C CA . GLN A 1 87 ? 1.225 -3.055 14.703 1.00 50.66 87 GLN A CA 1
ATOM 667 C C . GLN A 1 87 ? 1.641 -2.862 13.243 1.00 50.66 87 GLN A C 1
ATOM 669 O O . GLN A 1 87 ? 2.792 -3.194 12.917 1.00 50.66 87 GLN A O 1
ATOM 674 N N . PRO A 1 88 ? 0.737 -2.422 12.349 1.00 53.44 88 PRO A N 1
ATOM 675 C CA . PRO A 1 88 ? 1.111 -2.160 10.973 1.00 53.44 88 PRO A CA 1
ATOM 676 C C . PRO A 1 88 ? 2.308 -1.223 11.029 1.00 53.44 88 PRO A C 1
ATOM 678 O O . PRO A 1 88 ? 2.190 -0.108 11.536 1.00 53.44 88 PRO A O 1
ATOM 681 N N . ALA A 1 89 ? 3.480 -1.703 10.605 1.00 57.81 89 ALA A N 1
ATOM 682 C CA . ALA A 1 89 ? 4.658 -0.858 10.591 1.00 57.81 89 ALA A CA 1
ATOM 683 C C . ALA A 1 89 ? 4.281 0.398 9.802 1.00 57.81 89 ALA A C 1
ATOM 685 O O . ALA A 1 89 ? 3.667 0.300 8.733 1.00 57.81 89 ALA A O 1
ATOM 686 N N . GLU A 1 90 ? 4.577 1.574 10.348 1.00 70.12 90 GLU A N 1
ATOM 687 C CA . GLU A 1 90 ? 4.335 2.822 9.641 1.00 70.12 90 GLU A CA 1
ATOM 688 C C . GLU A 1 90 ? 5.318 2.873 8.462 1.00 70.12 90 GLU A C 1
ATOM 690 O O . GLU A 1 90 ? 6.464 3.300 8.589 1.00 70.12 90 GLU A O 1
ATOM 695 N N . ILE A 1 91 ? 4.899 2.315 7.321 1.00 83.38 91 ILE A N 1
ATOM 696 C CA . ILE A 1 91 ? 5.707 2.260 6.106 1.00 83.38 91 ILE A CA 1
ATOM 697 C C . ILE A 1 91 ? 5.542 3.591 5.390 1.00 83.38 91 ILE A C 1
ATOM 699 O O . ILE A 1 91 ? 4.502 3.879 4.793 1.00 83.38 91 ILE A O 1
ATOM 703 N N . LYS A 1 92 ? 6.603 4.389 5.407 1.00 86.44 92 LYS A N 1
ATOM 704 C CA . LYS A 1 92 ? 6.689 5.630 4.654 1.00 86.44 92 LYS A CA 1
ATOM 705 C C . LYS A 1 92 ? 7.059 5.328 3.203 1.00 86.44 92 LYS A C 1
ATOM 707 O O . LYS A 1 92 ? 8.195 4.950 2.910 1.00 86.44 92 LYS A O 1
ATOM 712 N N . LEU A 1 93 ? 6.107 5.533 2.296 1.00 87.88 93 LEU A N 1
ATOM 713 C CA . LEU A 1 93 ? 6.299 5.441 0.848 1.00 87.88 93 LEU A CA 1
ATOM 714 C C . LEU A 1 93 ? 6.216 6.827 0.206 1.00 87.88 93 LEU A C 1
ATOM 716 O O . LEU A 1 93 ? 5.190 7.492 0.302 1.00 87.88 93 LEU A O 1
ATOM 720 N N . ASP A 1 94 ? 7.285 7.237 -0.475 1.00 88.69 94 ASP A N 1
ATOM 721 C CA . ASP A 1 94 ? 7.325 8.458 -1.289 1.00 88.69 94 ASP A CA 1
ATOM 722 C C . ASP A 1 94 ? 7.859 8.117 -2.682 1.00 88.69 94 ASP A C 1
ATOM 724 O O . ASP A 1 94 ? 9.067 7.987 -2.898 1.00 88.69 94 ASP A O 1
ATOM 728 N N . LEU A 1 95 ? 6.941 7.897 -3.622 1.00 87.88 95 LEU A N 1
ATOM 729 C CA . LEU A 1 95 ? 7.246 7.487 -4.988 1.00 87.88 95 LEU A CA 1
ATOM 730 C C . LEU A 1 95 ? 6.676 8.532 -5.962 1.00 87.88 95 LEU A C 1
ATOM 732 O O . LEU A 1 95 ? 5.477 8.802 -5.909 1.00 87.88 95 LEU A O 1
ATOM 736 N N . PRO A 1 96 ? 7.477 9.096 -6.888 1.00 86.00 96 PRO A N 1
ATOM 737 C CA . PRO A 1 96 ? 7.019 10.084 -7.862 1.00 86.00 96 PRO A CA 1
ATOM 738 C C . PRO A 1 96 ? 6.270 9.400 -9.018 1.00 86.00 96 PRO A C 1
ATOM 740 O O . PRO A 1 96 ? 6.739 9.375 -10.161 1.00 86.00 96 PRO A O 1
ATOM 743 N N . VAL A 1 97 ? 5.118 8.811 -8.701 1.00 86.31 97 VAL A N 1
ATOM 744 C CA . VAL A 1 97 ? 4.206 8.133 -9.629 1.00 86.31 97 VAL A CA 1
ATOM 745 C C . VAL A 1 97 ? 2.823 8.766 -9.549 1.00 86.31 97 VAL A C 1
ATOM 747 O O . VAL A 1 97 ? 2.381 9.172 -8.477 1.00 86.31 97 VAL A O 1
ATOM 750 N N . ASP A 1 98 ? 2.138 8.852 -10.686 1.00 87.00 98 ASP A N 1
ATOM 751 C CA . ASP A 1 98 ? 0.761 9.340 -10.730 1.00 87.00 98 ASP A CA 1
ATOM 752 C C . ASP A 1 98 ? -0.203 8.210 -10.341 1.00 87.00 98 ASP A C 1
ATOM 754 O O . ASP A 1 98 ? -0.670 7.445 -11.184 1.00 87.00 98 ASP A O 1
ATOM 758 N N . ALA A 1 99 ? -0.407 8.051 -9.035 1.00 88.50 99 ALA A N 1
ATOM 759 C CA . ALA A 1 99 ? -1.202 6.988 -8.436 1.00 88.50 99 ALA A CA 1
ATOM 760 C C . ALA A 1 99 ? -2.397 7.582 -7.684 1.00 88.50 99 ALA A C 1
ATOM 762 O O . ALA A 1 99 ? -2.249 8.121 -6.588 1.00 88.50 99 ALA A O 1
ATOM 763 N N . HIS A 1 100 ? -3.586 7.476 -8.272 1.00 89.56 100 HIS A N 1
ATOM 764 C CA . HIS A 1 100 ? -4.829 7.969 -7.683 1.00 89.56 100 HIS A CA 1
ATOM 765 C C . HIS A 1 100 ? -6.039 7.222 -8.259 1.00 89.56 100 HIS A C 1
ATOM 767 O O . HIS A 1 100 ? -5.948 6.595 -9.313 1.00 89.56 100 HIS A O 1
ATOM 773 N N . LEU A 1 101 ? -7.182 7.290 -7.572 1.00 91.56 101 LEU A N 1
ATOM 774 C CA . LEU A 1 101 ? -8.478 6.862 -8.105 1.00 91.56 101 LEU A CA 1
ATOM 775 C C . LEU A 1 101 ? -9.141 8.035 -8.842 1.00 91.56 101 LEU A C 1
ATOM 777 O O . LEU A 1 101 ? -9.527 9.000 -8.177 1.00 91.56 101 LEU A O 1
ATOM 781 N N . PRO A 1 102 ? -9.294 7.978 -10.180 1.00 92.19 102 PRO A N 1
ATOM 782 C CA . PRO A 1 102 ? -9.976 9.028 -10.931 1.00 92.19 102 PRO A CA 1
ATOM 783 C C . PRO A 1 102 ? -11.456 9.133 -10.546 1.00 92.19 102 PRO A C 1
ATOM 785 O O . PRO A 1 102 ? -12.121 8.116 -10.330 1.00 92.19 102 PRO A O 1
ATOM 788 N N . GLU A 1 103 ? -11.994 10.354 -10.530 1.00 90.81 103 GLU A N 1
ATOM 789 C CA . GLU A 1 103 ? -13.418 10.603 -10.250 1.00 90.81 103 GLU A CA 1
ATOM 790 C C . GLU A 1 103 ? -14.337 9.952 -11.294 1.00 90.81 103 GLU A C 1
ATOM 792 O O . GLU A 1 103 ? -15.402 9.450 -10.948 1.00 90.81 103 GLU A O 1
ATOM 797 N N . ASP A 1 104 ? -13.886 9.868 -12.548 1.00 92.06 104 ASP A N 1
ATOM 798 C CA . ASP A 1 104 ? -14.624 9.214 -13.636 1.00 92.06 104 ASP A CA 1
ATOM 799 C C . ASP A 1 104 ? -14.728 7.688 -13.464 1.00 92.06 104 ASP A C 1
ATOM 801 O O . ASP A 1 104 ? -15.585 7.052 -14.075 1.00 92.06 104 ASP A O 1
ATOM 805 N N . TYR A 1 105 ? -13.856 7.087 -12.646 1.00 93.06 105 TYR A N 1
ATOM 806 C CA . TYR A 1 105 ? -13.869 5.651 -12.361 1.00 93.06 105 TYR A CA 1
ATOM 807 C C . TYR A 1 105 ? -14.676 5.328 -11.104 1.00 93.06 105 TYR A C 1
ATOM 809 O O . TYR A 1 105 ? -15.514 4.431 -11.110 1.00 93.06 105 TYR A O 1
ATOM 817 N N . VAL A 1 106 ? -14.461 6.098 -10.033 1.00 91.69 106 VAL A N 1
ATOM 818 C CA . VAL A 1 106 ? -15.224 5.990 -8.784 1.00 91.69 106 VAL A CA 1
ATOM 819 C C . VAL A 1 106 ? -15.801 7.362 -8.444 1.00 91.69 106 VAL A C 1
ATOM 821 O O . VAL A 1 106 ? -15.163 8.185 -7.782 1.00 91.69 106 VAL A O 1
ATOM 824 N N . ALA A 1 107 ? -17.034 7.601 -8.895 1.00 88.69 107 ALA A N 1
ATOM 825 C CA . ALA A 1 107 ? -17.695 8.899 -8.761 1.00 88.69 107 ALA A CA 1
ATOM 826 C C . ALA A 1 107 ? -18.014 9.266 -7.302 1.00 88.69 107 ALA A C 1
ATOM 828 O O . ALA A 1 107 ? -17.855 10.418 -6.896 1.00 88.69 107 ALA A O 1
ATOM 829 N N . GLN A 1 108 ? -18.440 8.287 -6.498 1.00 87.31 108 GLN A N 1
ATOM 830 C CA . GLN A 1 108 ? -18.788 8.506 -5.093 1.00 87.31 108 GLN A CA 1
ATOM 831 C C . GLN A 1 108 ? -17.532 8.682 -4.235 1.00 87.31 108 GLN A C 1
ATOM 833 O O . GLN A 1 108 ? -16.665 7.810 -4.197 1.00 87.31 108 GLN A O 1
ATOM 838 N N . GLU A 1 109 ? -17.456 9.801 -3.515 1.00 83.88 109 GLU A N 1
ATOM 839 C CA . GLU A 1 109 ? -16.318 10.130 -2.653 1.00 83.88 109 GLU A CA 1
ATOM 840 C C . GLU A 1 109 ? -16.149 9.142 -1.497 1.00 83.88 109 GLU A C 1
ATOM 842 O O . GLU A 1 109 ? -15.033 8.683 -1.257 1.00 83.88 109 GLU A O 1
ATOM 847 N N . ASP A 1 110 ? -17.248 8.733 -0.860 1.00 80.19 110 ASP A N 1
ATOM 848 C CA . ASP A 1 110 ? -17.225 7.763 0.240 1.00 80.19 110 ASP A CA 1
ATOM 849 C C . ASP A 1 110 ? -16.565 6.440 -0.183 1.00 80.19 110 ASP A C 1
ATOM 851 O O . ASP A 1 110 ? -15.713 5.912 0.532 1.00 80.19 110 ASP A O 1
ATOM 855 N N . LEU A 1 111 ? -16.874 5.953 -1.394 1.00 85.00 111 LEU A N 1
ATOM 856 C CA . LEU A 1 111 ? -16.262 4.741 -1.952 1.00 85.00 111 LEU A CA 1
ATOM 857 C C . LEU A 1 111 ? -14.769 4.924 -2.250 1.00 85.00 111 LEU A C 1
ATOM 859 O O . LEU A 1 111 ? -13.993 3.987 -2.067 1.00 85.00 111 LEU A O 1
ATOM 863 N N . ARG A 1 112 ? -14.339 6.117 -2.690 1.00 88.88 112 ARG A N 1
ATOM 864 C CA . ARG A 1 112 ? -12.906 6.407 -2.876 1.00 88.88 112 ARG A CA 1
ATOM 865 C C . ARG A 1 112 ? -12.171 6.406 -1.542 1.00 88.88 112 ARG A C 1
ATOM 867 O O . ARG A 1 112 ? -11.102 5.811 -1.445 1.00 88.88 112 ARG A O 1
ATOM 874 N N . ILE A 1 113 ? -12.734 7.048 -0.518 1.00 86.12 113 ILE A N 1
ATOM 875 C CA . ILE A 1 113 ? -12.140 7.100 0.825 1.00 86.12 113 ILE A CA 1
ATOM 876 C C . ILE A 1 113 ? -12.022 5.689 1.405 1.00 86.12 113 ILE A C 1
ATOM 878 O O . ILE A 1 113 ? -10.965 5.328 1.923 1.00 86.12 113 ILE A O 1
ATOM 882 N N . GLU A 1 114 ? -13.070 4.873 1.281 1.00 85.56 114 GLU A N 1
ATOM 883 C CA . GLU A 1 114 ? -13.050 3.471 1.701 1.00 85.56 114 GLU A CA 1
ATOM 884 C C . GLU A 1 114 ? -11.956 2.678 0.971 1.00 85.56 114 GLU A C 1
ATOM 886 O O . GLU A 1 114 ? -11.161 1.984 1.607 1.00 85.56 114 GLU A O 1
ATOM 891 N N . ALA A 1 115 ? -11.856 2.830 -0.352 1.00 87.50 115 ALA A N 1
ATOM 892 C CA . ALA A 1 115 ? -10.837 2.169 -1.160 1.00 87.50 115 ALA A CA 1
ATOM 893 C C . ALA A 1 115 ? -9.410 2.565 -0.739 1.00 87.50 115 ALA A C 1
ATOM 895 O O . ALA A 1 115 ? -8.548 1.696 -0.597 1.00 87.50 115 ALA A O 1
ATOM 896 N N . TYR A 1 116 ? -9.160 3.852 -0.470 1.00 89.44 116 TYR A N 1
ATOM 897 C CA . TYR A 1 116 ? -7.868 4.313 0.045 1.00 89.44 116 TYR A CA 1
ATOM 898 C C . TYR A 1 116 ? -7.554 3.743 1.430 1.00 89.44 116 TYR A C 1
ATOM 900 O O . TYR A 1 116 ? -6.426 3.309 1.661 1.00 89.44 116 TYR A O 1
ATOM 908 N N . ARG A 1 117 ? -8.538 3.695 2.340 1.00 85.94 117 ARG A N 1
ATOM 909 C CA . ARG A 1 117 ? -8.362 3.089 3.671 1.00 85.94 117 ARG A CA 1
ATOM 910 C C . ARG 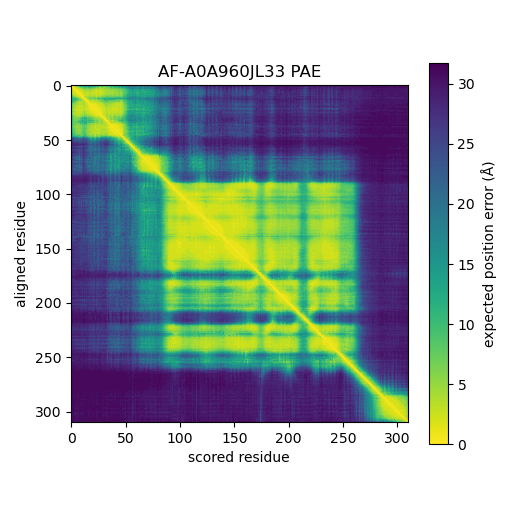A 1 117 ? -8.012 1.609 3.568 1.00 85.94 117 ARG A C 1
ATOM 912 O O . ARG A 1 117 ? -7.073 1.172 4.222 1.00 85.94 117 ARG A O 1
ATOM 919 N N . ARG A 1 118 ? -8.715 0.860 2.713 1.00 87.62 118 ARG A N 1
ATOM 920 C CA . ARG A 1 118 ? -8.435 -0.564 2.481 1.00 87.62 118 ARG A CA 1
ATOM 921 C C . ARG A 1 118 ? -7.025 -0.772 1.941 1.00 87.62 118 ARG A C 1
ATOM 923 O O . ARG A 1 118 ? -6.293 -1.585 2.483 1.00 87.62 118 ARG A O 1
ATOM 930 N N . LEU A 1 119 ? -6.599 -0.003 0.938 1.00 87.62 119 LEU A N 1
ATOM 931 C CA . LEU A 1 119 ? -5.232 -0.105 0.407 1.00 87.62 119 LEU A CA 1
ATOM 932 C C . LEU A 1 119 ? -4.155 0.261 1.437 1.00 87.62 119 LEU A C 1
ATOM 934 O O . LEU A 1 119 ? -3.071 -0.324 1.428 1.00 87.62 119 LEU A O 1
ATOM 938 N N . ALA A 1 120 ? -4.445 1.202 2.338 1.00 83.81 120 ALA A N 1
ATOM 939 C CA . ALA A 1 120 ? -3.533 1.600 3.403 1.00 83.81 120 ALA A CA 1
ATOM 940 C C . ALA A 1 120 ? -3.341 0.522 4.483 1.00 83.81 120 ALA A C 1
ATOM 942 O O . ALA A 1 120 ? -2.375 0.608 5.237 1.00 83.81 120 ALA A O 1
ATOM 943 N N . THR A 1 121 ? -4.207 -0.492 4.570 1.00 83.25 121 THR A N 1
ATOM 944 C CA . THR A 1 121 ? -4.071 -1.587 5.545 1.00 83.25 121 THR A CA 1
ATOM 945 C C . THR A 1 121 ? -3.518 -2.877 4.945 1.00 83.25 121 THR A C 1
ATOM 947 O O . THR A 1 121 ? -3.097 -3.741 5.705 1.00 83.25 121 THR A O 1
ATOM 950 N N . VAL A 1 122 ? -3.413 -2.990 3.616 1.00 86.56 122 VAL A N 1
ATOM 951 C CA . VAL A 1 122 ? -2.938 -4.209 2.937 1.00 86.56 122 VAL A CA 1
ATOM 952 C C . VAL A 1 122 ? -1.514 -4.595 3.336 1.00 86.56 122 VAL A C 1
ATOM 954 O O . VAL A 1 122 ? -0.577 -3.813 3.179 1.00 86.56 122 VAL A O 1
ATOM 957 N N . THR A 1 123 ? -1.332 -5.830 3.784 1.00 84.25 123 THR A N 1
ATOM 958 C CA . THR A 1 123 ? -0.030 -6.386 4.172 1.00 84.25 123 THR A CA 1
ATOM 959 C C . THR A 1 123 ? 0.482 -7.454 3.210 1.00 84.25 123 THR A C 1
ATOM 961 O O . THR A 1 123 ? 1.676 -7.752 3.224 1.00 84.25 123 THR A O 1
ATOM 964 N N . THR A 1 124 ? -0.378 -8.003 2.343 1.00 88.31 124 THR A N 1
ATOM 965 C CA . THR A 1 124 ? -0.016 -9.094 1.422 1.00 88.31 124 THR A CA 1
ATOM 966 C C . THR A 1 124 ? -0.377 -8.795 -0.034 1.00 88.31 124 THR A C 1
ATOM 968 O O . THR A 1 124 ? -1.278 -8.014 -0.323 1.00 88.31 124 THR A O 1
ATOM 971 N N . GLN A 1 125 ? 0.315 -9.441 -0.981 1.00 89.00 125 GLN A N 1
ATOM 972 C CA . GLN A 1 125 ? 0.005 -9.308 -2.414 1.00 89.00 125 GLN A CA 1
ATOM 973 C C . GLN A 1 125 ? -1.401 -9.816 -2.757 1.00 89.00 125 GLN A C 1
ATOM 975 O O . GLN A 1 125 ? -2.096 -9.196 -3.557 1.00 89.00 125 GLN A O 1
ATOM 980 N N . ALA A 1 126 ? -1.832 -10.907 -2.115 1.00 90.19 126 ALA A N 1
ATOM 981 C CA . ALA A 1 126 ? -3.142 -11.510 -2.343 1.00 90.19 126 ALA A CA 1
ATOM 982 C C . ALA A 1 126 ? -4.284 -10.540 -2.007 1.00 90.19 126 ALA A C 1
ATOM 984 O O . ALA A 1 126 ? -5.215 -10.399 -2.790 1.00 90.19 126 ALA A O 1
ATOM 985 N N . GLU A 1 127 ? -4.165 -9.790 -0.907 1.00 90.88 127 GLU A N 1
ATOM 986 C CA . GLU A 1 127 ? -5.137 -8.750 -0.548 1.00 90.88 127 GLU A CA 1
ATOM 987 C C . GLU A 1 127 ? -5.225 -7.643 -1.613 1.00 90.88 127 GLU A C 1
ATOM 989 O O . GLU A 1 127 ? -6.315 -7.140 -1.890 1.00 90.88 127 GLU A O 1
ATOM 994 N N . VAL A 1 128 ? -4.101 -7.262 -2.240 1.00 93.25 128 VAL A N 1
ATOM 995 C CA . VAL A 1 128 ? -4.125 -6.293 -3.352 1.00 93.25 128 VAL A CA 1
ATOM 996 C C . VAL A 1 128 ? -4.849 -6.877 -4.562 1.00 93.25 128 VAL A C 1
ATOM 998 O O . VAL A 1 128 ? -5.617 -6.167 -5.212 1.00 93.25 128 VAL A O 1
ATOM 1001 N N . ASP A 1 129 ? -4.608 -8.149 -4.876 1.00 93.81 129 ASP A N 1
ATOM 1002 C CA . ASP A 1 129 ? -5.225 -8.823 -6.018 1.00 93.81 129 ASP A CA 1
ATOM 1003 C C . ASP A 1 129 ? -6.737 -9.014 -5.821 1.00 93.81 129 ASP A C 1
ATOM 1005 O O . ASP A 1 129 ? -7.501 -8.794 -6.763 1.00 93.81 129 ASP A O 1
ATOM 1009 N N . ASP A 1 130 ? -7.181 -9.303 -4.596 1.00 94.81 130 ASP A N 1
ATOM 1010 C CA . ASP A 1 130 ? -8.600 -9.359 -4.231 1.00 94.81 130 ASP A CA 1
ATOM 1011 C C . ASP A 1 130 ? -9.278 -7.992 -4.413 1.00 94.81 130 ASP A C 1
ATOM 1013 O O . ASP A 1 130 ? -10.344 -7.896 -5.026 1.00 94.81 130 ASP A O 1
ATOM 1017 N N . ILE A 1 131 ? -8.637 -6.909 -3.949 1.00 93.62 131 ILE A N 1
ATOM 1018 C CA . ILE A 1 131 ? -9.132 -5.536 -4.151 1.00 93.62 131 ILE A CA 1
ATOM 1019 C C . ILE A 1 131 ? -9.177 -5.193 -5.644 1.00 93.62 131 ILE A C 1
ATOM 1021 O O . ILE A 1 131 ? -10.146 -4.597 -6.114 1.00 93.62 131 ILE A O 1
ATOM 1025 N N . ALA A 1 132 ? -8.151 -5.573 -6.406 1.00 94.25 132 ALA A N 1
ATOM 1026 C CA . ALA A 1 132 ? -8.099 -5.330 -7.842 1.00 94.25 132 ALA A CA 1
ATOM 1027 C C . ALA A 1 132 ? -9.225 -6.066 -8.585 1.00 94.25 132 ALA A C 1
ATOM 1029 O O . ALA A 1 132 ? -9.866 -5.475 -9.455 1.00 94.25 132 ALA A O 1
ATOM 1030 N N . ALA A 1 133 ? -9.489 -7.328 -8.233 1.00 94.94 133 ALA A N 1
ATOM 1031 C CA . ALA A 1 133 ? -10.581 -8.112 -8.801 1.00 94.94 133 ALA A CA 1
ATOM 1032 C C . ALA A 1 133 ? -11.946 -7.497 -8.464 1.00 94.94 133 ALA A C 1
ATOM 1034 O O . ALA A 1 133 ? -12.788 -7.349 -9.350 1.00 94.94 133 ALA A O 1
ATOM 1035 N N . GLU A 1 134 ? -12.139 -7.066 -7.216 1.00 94.12 134 GLU A N 1
ATOM 1036 C CA . GLU A 1 134 ? -13.354 -6.374 -6.784 1.00 94.12 134 GLU A CA 1
ATOM 1037 C C . GLU A 1 134 ? -13.567 -5.062 -7.552 1.00 94.12 134 GLU A C 1
ATOM 1039 O O . GLU A 1 134 ? -14.681 -4.764 -7.983 1.00 94.12 134 GLU A O 1
ATOM 1044 N N . TRP A 1 135 ? -12.511 -4.270 -7.761 1.00 94.19 135 TRP A N 1
ATOM 1045 C CA . TRP A 1 135 ? -12.613 -3.036 -8.539 1.00 94.19 135 TRP A CA 1
ATOM 1046 C C . TRP A 1 135 ? -13.030 -3.312 -9.978 1.00 94.19 135 TRP A C 1
ATOM 1048 O O . TRP A 1 135 ? -13.848 -2.571 -10.517 1.00 94.19 135 TRP A O 1
ATOM 1058 N N . VAL A 1 136 ? -12.502 -4.379 -10.582 1.00 95.12 136 VAL A N 1
ATOM 1059 C CA . VAL A 1 136 ? -12.874 -4.764 -11.944 1.00 95.12 136 VAL A CA 1
ATOM 1060 C C . VAL A 1 136 ? -14.328 -5.219 -12.025 1.00 95.12 136 VAL A C 1
ATOM 1062 O O . VAL A 1 136 ? -15.040 -4.807 -12.939 1.00 95.12 136 VAL A O 1
ATOM 1065 N N . ASP A 1 137 ? -14.784 -6.018 -11.063 1.00 94.94 137 ASP A N 1
ATOM 1066 C CA . ASP A 1 137 ? -16.168 -6.500 -11.002 1.00 94.94 137 ASP A CA 1
ATOM 1067 C C . ASP A 1 137 ? -17.172 -5.353 -10.789 1.00 94.94 137 ASP A C 1
ATOM 1069 O O . ASP A 1 137 ? -18.210 -5.286 -11.448 1.00 94.94 137 ASP A O 1
ATOM 1073 N N . ARG A 1 138 ? -16.838 -4.395 -9.913 1.00 93.44 138 ARG A N 1
ATOM 1074 C CA . ARG A 1 138 ? -17.733 -3.288 -9.536 1.00 93.44 138 ARG A CA 1
ATOM 1075 C C . ARG A 1 138 ? -17.698 -2.099 -10.494 1.00 93.44 138 ARG A C 1
ATOM 1077 O O . ARG A 1 138 ? -18.735 -1.474 -10.713 1.00 93.44 138 ARG A O 1
ATOM 1084 N N . PHE A 1 139 ? -16.522 -1.746 -11.011 1.00 92.50 139 PHE A N 1
ATOM 1085 C CA . PHE A 1 139 ? -16.288 -0.494 -11.744 1.00 92.50 139 PHE A CA 1
ATOM 1086 C C . PHE A 1 139 ? -15.785 -0.710 -13.183 1.00 92.50 139 PHE A C 1
ATOM 1088 O O . PHE A 1 139 ? -15.765 0.232 -13.975 1.00 92.50 139 PHE A O 1
ATOM 1095 N N . GLY A 1 140 ? -15.431 -1.941 -13.565 1.00 92.69 140 GLY A N 1
ATOM 1096 C CA . GLY A 1 140 ? -14.990 -2.286 -14.916 1.00 92.69 140 GLY A CA 1
ATOM 1097 C C . GLY A 1 140 ? -13.480 -2.148 -15.127 1.00 92.69 140 GLY A C 1
ATOM 1098 O O . GLY A 1 140 ? -12.675 -2.450 -14.258 1.00 92.69 140 GLY A O 1
ATOM 1099 N N . ALA A 1 141 ? -13.050 -1.754 -16.325 1.00 93.56 141 ALA A N 1
ATOM 1100 C CA . ALA A 1 141 ? -11.623 -1.726 -16.647 1.00 93.56 141 ALA A CA 1
ATOM 1101 C C . ALA A 1 141 ? -10.869 -0.670 -15.819 1.00 93.56 141 ALA A C 1
ATOM 1103 O O . ALA A 1 141 ? -11.115 0.526 -15.970 1.00 93.56 141 ALA A O 1
ATOM 1104 N N . THR A 1 142 ? -9.905 -1.111 -15.007 1.00 93.06 142 THR A N 1
ATOM 1105 C CA . THR A 1 142 ? -9.097 -0.239 -14.148 1.00 93.06 142 THR A CA 1
ATOM 1106 C C . THR A 1 142 ? -8.266 0.751 -14.977 1.00 93.06 142 THR A C 1
ATOM 1108 O O . THR A 1 142 ? -7.410 0.309 -15.751 1.00 93.06 142 THR A O 1
ATOM 1111 N N . PRO A 1 143 ? -8.451 2.077 -14.823 1.00 93.94 143 PRO A N 1
ATOM 1112 C CA . PRO A 1 143 ? -7.657 3.086 -15.520 1.00 93.94 143 PRO A CA 1
ATOM 1113 C C . PRO A 1 143 ? -6.187 3.071 -15.105 1.00 93.94 143 PRO A C 1
ATOM 1115 O O . PRO A 1 143 ? -5.833 2.580 -14.035 1.00 93.94 143 PRO A O 1
ATOM 1118 N N . GLU A 1 144 ? -5.330 3.686 -15.919 1.00 91.12 144 GLU A N 1
ATOM 1119 C CA . GLU A 1 144 ? -3.883 3.720 -15.676 1.00 91.12 144 GLU A CA 1
ATOM 1120 C C . GLU A 1 144 ? -3.493 4.286 -14.290 1.00 91.12 144 GLU A C 1
ATOM 1122 O O . GLU A 1 144 ? -2.727 3.613 -13.596 1.00 91.12 144 GLU A O 1
ATOM 1127 N N . PRO A 1 145 ? -4.050 5.416 -13.803 1.00 91.38 145 PRO A N 1
ATOM 1128 C CA . PRO A 1 145 ? -3.708 5.923 -12.468 1.00 91.38 145 PRO A CA 1
ATOM 1129 C C . PRO A 1 145 ? -4.125 4.982 -11.327 1.00 91.38 145 PRO A C 1
ATOM 1131 O O . PRO A 1 145 ? -3.425 4.861 -10.320 1.00 91.38 145 PRO A O 1
ATOM 1134 N N . ALA A 1 146 ? -5.231 4.253 -11.504 1.00 93.25 146 ALA A N 1
ATOM 1135 C CA . ALA A 1 146 ? -5.711 3.274 -10.533 1.00 93.25 146 ALA A CA 1
ATOM 1136 C C . ALA A 1 146 ? -4.859 1.990 -10.554 1.00 93.25 146 ALA A C 1
ATOM 1138 O O . ALA A 1 146 ? -4.593 1.406 -9.504 1.00 93.25 146 ALA A O 1
ATOM 1139 N N . GLN A 1 147 ? -4.354 1.577 -11.722 1.00 93.00 147 GLN A N 1
ATOM 1140 C CA . GLN A 1 147 ? -3.368 0.494 -11.820 1.00 93.00 147 GLN A CA 1
ATOM 1141 C C . GLN A 1 147 ? -2.049 0.875 -11.136 1.00 93.00 147 GLN A C 1
ATOM 1143 O O . GLN A 1 147 ? -1.463 0.051 -10.433 1.00 93.00 147 GLN A O 1
ATOM 1148 N N . ALA A 1 148 ? -1.595 2.122 -11.300 1.00 90.12 148 ALA A N 1
ATOM 1149 C CA . ALA A 1 148 ? -0.415 2.630 -10.607 1.00 90.12 148 ALA A CA 1
ATOM 1150 C C . ALA A 1 148 ? -0.613 2.627 -9.083 1.00 90.12 148 ALA A C 1
ATOM 1152 O O . ALA A 1 148 ? 0.288 2.216 -8.354 1.00 90.12 148 ALA A O 1
ATOM 1153 N N . LEU A 1 149 ? -1.804 2.996 -8.603 1.00 92.00 149 LEU A N 1
ATOM 1154 C CA . LEU A 1 149 ? -2.160 2.933 -7.184 1.00 92.00 149 LEU A CA 1
ATOM 1155 C C . LEU A 1 149 ? -2.117 1.505 -6.625 1.00 92.00 149 LEU A C 1
ATOM 1157 O O . LEU A 1 149 ? -1.521 1.280 -5.571 1.00 92.00 149 LEU A O 1
ATOM 1161 N N . LEU A 1 150 ? -2.662 0.529 -7.355 1.00 93.25 150 LEU A N 1
ATOM 1162 C CA . LEU A 1 150 ? -2.536 -0.886 -6.992 1.00 93.25 150 LEU A CA 1
ATOM 1163 C C . LEU A 1 150 ? -1.064 -1.321 -6.967 1.00 93.25 150 LEU A C 1
ATOM 1165 O O . LEU A 1 150 ? -0.637 -1.989 -6.032 1.00 93.25 150 LEU A O 1
ATOM 1169 N N . ALA A 1 151 ? -0.252 -0.896 -7.938 1.00 91.44 151 ALA A N 1
ATOM 1170 C CA . ALA A 1 151 ? 1.175 -1.214 -7.964 1.00 91.44 151 ALA A CA 1
ATOM 1171 C C . ALA A 1 151 ? 1.938 -0.624 -6.760 1.00 91.44 151 ALA A C 1
ATOM 1173 O O . ALA A 1 151 ? 2.808 -1.294 -6.206 1.00 91.44 151 ALA A O 1
ATOM 1174 N N . VAL A 1 152 ? 1.595 0.587 -6.310 1.00 91.62 152 VAL A N 1
ATOM 1175 C CA . VAL A 1 152 ? 2.146 1.171 -5.074 1.00 91.62 152 VAL A CA 1
ATOM 1176 C C . VAL A 1 152 ? 1.742 0.344 -3.850 1.00 91.62 152 VAL A C 1
ATOM 1178 O O . VAL A 1 152 ? 2.589 0.065 -3.002 1.00 91.62 152 VAL A O 1
ATOM 1181 N N . ALA A 1 153 ? 0.489 -0.114 -3.777 1.00 91.31 153 ALA A N 1
ATOM 1182 C CA . ALA A 1 153 ? 0.034 -0.994 -2.700 1.00 91.31 153 ALA A CA 1
ATOM 1183 C C . ALA A 1 153 ? 0.779 -2.343 -2.691 1.00 91.31 153 ALA A C 1
ATOM 1185 O O . ALA A 1 153 ? 1.167 -2.823 -1.628 1.00 91.31 153 ALA A O 1
ATOM 1186 N N . ARG A 1 154 ? 1.090 -2.911 -3.865 1.00 92.19 154 ARG A N 1
ATOM 1187 C CA . ARG A 1 154 ? 1.939 -4.112 -3.980 1.00 92.19 154 ARG A CA 1
ATOM 1188 C C . ARG A 1 154 ? 3.352 -3.882 -3.450 1.00 92.19 154 ARG A C 1
ATOM 1190 O O . ARG A 1 154 ? 3.889 -4.733 -2.747 1.00 92.19 154 ARG A O 1
ATOM 1197 N N . VAL A 1 155 ? 3.961 -2.733 -3.761 1.00 90.81 155 VAL A N 1
ATOM 1198 C CA . VAL A 1 155 ? 5.277 -2.356 -3.211 1.00 90.81 155 VAL A CA 1
ATOM 1199 C C . VAL A 1 155 ? 5.200 -2.216 -1.690 1.00 90.81 155 VAL A C 1
ATOM 1201 O O . VAL A 1 155 ? 6.095 -2.683 -0.990 1.00 90.81 155 VAL A O 1
ATOM 1204 N N . ARG A 1 156 ? 4.118 -1.632 -1.161 1.00 90.25 156 ARG A N 1
ATOM 1205 C CA . ARG A 1 156 ? 3.887 -1.546 0.287 1.00 90.25 156 ARG A CA 1
ATOM 1206 C C . ARG A 1 156 ? 3.825 -2.925 0.942 1.00 90.25 156 ARG A C 1
ATOM 1208 O O . ARG A 1 156 ? 4.465 -3.115 1.973 1.00 90.25 156 ARG A O 1
ATOM 1215 N N . ALA A 1 157 ? 3.100 -3.870 0.348 1.00 89.56 157 ALA A N 1
ATOM 1216 C CA . ALA A 1 157 ? 3.018 -5.240 0.848 1.00 89.56 157 ALA A CA 1
ATOM 1217 C C . ALA A 1 157 ? 4.400 -5.922 0.880 1.00 89.56 157 ALA A C 1
ATOM 1219 O O . ALA A 1 157 ? 4.751 -6.562 1.869 1.00 89.56 157 ALA A O 1
ATOM 1220 N N . GLU A 1 158 ? 5.239 -5.718 -0.144 1.00 89.88 158 GLU A N 1
ATOM 1221 C CA . GLU A 1 158 ? 6.624 -6.219 -0.130 1.00 89.88 158 GLU A CA 1
ATOM 1222 C C . GLU A 1 158 ? 7.480 -5.573 0.963 1.00 89.88 158 GLU A C 1
ATOM 1224 O O . GLU A 1 158 ? 8.220 -6.269 1.661 1.00 89.88 158 GLU A O 1
ATOM 1229 N N . CYS A 1 159 ? 7.363 -4.255 1.155 1.00 89.25 159 CYS A N 1
ATOM 1230 C CA . CYS A 1 159 ? 8.034 -3.565 2.255 1.00 89.25 159 CYS A CA 1
ATOM 1231 C C . CYS A 1 159 ? 7.617 -4.157 3.610 1.00 89.25 159 CYS A C 1
ATOM 1233 O O . CYS A 1 159 ? 8.483 -4.461 4.429 1.00 89.25 159 CYS A O 1
ATOM 1235 N N . ALA A 1 160 ? 6.315 -4.389 3.817 1.00 86.38 160 ALA A N 1
ATOM 1236 C CA . ALA A 1 160 ? 5.775 -4.984 5.039 1.00 86.38 160 ALA A CA 1
ATOM 1237 C C . ALA A 1 160 ? 6.317 -6.400 5.280 1.00 86.38 160 ALA A C 1
ATOM 1239 O O . ALA A 1 160 ? 6.742 -6.720 6.390 1.00 86.38 160 ALA A O 1
ATOM 1240 N N . ARG A 1 161 ? 6.359 -7.228 4.228 1.00 86.56 161 ARG A N 1
ATOM 1241 C CA . ARG A 1 161 ? 6.870 -8.604 4.273 1.00 86.56 161 ARG A CA 1
ATOM 1242 C C . ARG A 1 161 ? 8.342 -8.666 4.677 1.00 86.56 161 ARG A C 1
ATOM 1244 O O . ARG A 1 161 ? 8.732 -9.540 5.446 1.00 86.56 161 ARG A O 1
ATOM 1251 N N . VAL A 1 162 ? 9.156 -7.757 4.144 1.00 84.69 162 VAL A N 1
ATOM 1252 C CA . VAL A 1 162 ? 10.611 -7.727 4.364 1.00 84.69 162 VAL A CA 1
ATOM 1253 C C . VAL A 1 162 ? 10.995 -6.947 5.632 1.00 84.69 162 VAL A C 1
ATOM 1255 O O . VAL A 1 162 ? 12.103 -7.107 6.138 1.00 84.69 162 VAL A O 1
ATOM 1258 N N . GLY A 1 163 ? 10.090 -6.131 6.177 1.00 84.62 163 GLY A N 1
ATOM 1259 C CA . GLY A 1 163 ? 10.361 -5.268 7.332 1.00 84.62 163 GLY A CA 1
ATOM 1260 C C . GLY A 1 163 ? 11.011 -3.927 6.968 1.00 84.62 163 GLY A C 1
ATOM 1261 O O . GLY A 1 163 ? 11.651 -3.303 7.810 1.00 84.62 163 GLY A O 1
ATOM 1262 N N . ILE A 1 164 ? 10.852 -3.474 5.722 1.00 87.56 164 ILE A N 1
ATOM 1263 C CA . ILE A 1 164 ? 11.290 -2.148 5.269 1.00 87.56 164 ILE A CA 1
ATOM 1264 C C . ILE A 1 164 ? 10.252 -1.114 5.715 1.00 87.56 164 ILE A C 1
ATOM 1266 O O . ILE A 1 164 ? 9.070 -1.242 5.402 1.00 87.56 164 ILE A O 1
ATOM 1270 N N . THR A 1 165 ? 10.692 -0.066 6.407 1.00 86.12 165 THR A N 1
ATOM 1271 C CA . THR A 1 165 ? 9.823 0.989 6.953 1.00 86.12 165 THR A CA 1
ATOM 1272 C C . THR A 1 165 ? 9.875 2.279 6.140 1.00 86.12 165 THR A C 1
ATOM 1274 O O . THR A 1 165 ? 8.954 3.085 6.203 1.00 86.12 165 THR A O 1
ATOM 1277 N N . GLU A 1 166 ? 10.912 2.481 5.332 1.00 86.69 166 GLU A N 1
ATOM 1278 C CA . GLU A 1 166 ? 11.059 3.641 4.460 1.00 86.69 166 GLU A CA 1
ATOM 1279 C C . GLU A 1 166 ? 11.420 3.204 3.037 1.00 86.69 166 GLU A C 1
ATOM 1281 O O . GLU A 1 166 ? 12.419 2.519 2.810 1.00 86.69 166 GLU A O 1
ATOM 1286 N N . CYS A 1 167 ? 10.617 3.647 2.068 1.00 89.12 167 CYS A N 1
ATOM 1287 C CA . CYS A 1 167 ? 10.873 3.511 0.639 1.00 89.12 167 CYS A CA 1
ATOM 1288 C C . CYS A 1 167 ? 10.633 4.865 -0.040 1.00 89.12 167 CYS A C 1
ATOM 1290 O O . CYS A 1 167 ? 9.495 5.308 -0.186 1.00 89.12 167 CYS A O 1
ATOM 1292 N N . THR A 1 168 ? 11.706 5.545 -0.443 1.00 88.94 168 THR A N 1
ATOM 1293 C CA . THR A 1 168 ? 11.619 6.871 -1.077 1.00 88.94 168 THR A CA 1
ATOM 1294 C C . THR A 1 168 ? 12.346 6.884 -2.413 1.00 88.94 168 THR A C 1
ATOM 1296 O O . THR A 1 168 ? 13.420 6.304 -2.546 1.00 88.94 168 THR A O 1
ATOM 1299 N N . ALA A 1 169 ? 11.793 7.546 -3.423 1.00 87.94 169 ALA A N 1
ATOM 1300 C CA . ALA A 1 169 ? 12.417 7.676 -4.733 1.00 87.94 169 ALA A CA 1
ATOM 1301 C C . ALA A 1 169 ? 12.662 9.150 -5.062 1.00 87.94 169 ALA A C 1
ATOM 1303 O O . ALA A 1 169 ? 11.743 9.937 -5.265 1.00 87.94 169 ALA A O 1
ATOM 1304 N N . THR A 1 170 ? 13.937 9.525 -5.145 1.00 85.94 170 THR A N 1
ATOM 1305 C CA . THR A 1 170 ? 14.361 10.912 -5.379 1.00 85.94 170 THR A CA 1
ATOM 1306 C C . THR A 1 170 ? 14.980 11.076 -6.758 1.00 85.94 170 THR A C 1
ATOM 1308 O O . THR A 1 170 ? 15.534 10.135 -7.332 1.00 85.94 170 THR A O 1
ATOM 1311 N N . ARG A 1 171 ? 14.895 12.288 -7.319 1.00 80.44 171 ARG A N 1
ATOM 1312 C CA . ARG A 1 171 ? 15.530 12.602 -8.602 1.00 80.44 171 ARG A CA 1
ATOM 1313 C C . ARG A 1 171 ? 17.047 12.524 -8.466 1.00 80.44 171 ARG A C 1
ATOM 1315 O O . ARG A 1 171 ? 17.637 13.172 -7.607 1.00 80.44 171 ARG A O 1
ATOM 1322 N N . ASN A 1 172 ? 17.669 11.765 -9.358 1.00 74.94 172 ASN A N 1
ATOM 1323 C CA . ASN A 1 172 ? 19.113 11.661 -9.435 1.00 74.94 172 ASN A CA 1
ATOM 1324 C C . ASN A 1 172 ? 19.699 12.982 -9.984 1.00 74.94 172 ASN A C 1
ATOM 1326 O O . ASN A 1 172 ? 19.279 13.418 -11.060 1.00 74.94 172 ASN A O 1
ATOM 1330 N N . PRO A 1 173 ? 20.644 13.636 -9.282 1.00 65.50 173 PRO A N 1
ATOM 1331 C CA . PRO A 1 173 ? 21.297 14.849 -9.779 1.00 65.50 173 PRO A CA 1
ATOM 1332 C C . PRO A 1 173 ? 22.220 14.590 -10.984 1.00 65.50 173 PRO A C 1
ATOM 1334 O O . PRO A 1 173 ? 22.513 15.517 -11.742 1.00 65.50 173 PRO A O 1
ATOM 1337 N N . ASP A 1 174 ? 22.652 13.344 -11.201 1.00 67.44 174 ASP A N 1
ATOM 1338 C CA . ASP A 1 174 ? 23.516 12.982 -12.324 1.00 67.44 174 ASP A CA 1
ATOM 1339 C C . ASP A 1 174 ? 22.723 12.839 -13.637 1.00 67.44 174 ASP A C 1
ATOM 1341 O O . ASP A 1 174 ? 22.011 11.860 -13.859 1.00 67.44 174 ASP A O 1
ATOM 1345 N N . PHE A 1 175 ? 22.929 13.766 -14.579 1.00 60.25 175 PHE A N 1
ATOM 1346 C CA . PHE A 1 175 ? 22.305 13.768 -15.917 1.00 60.25 175 PHE A CA 1
ATOM 1347 C C . PHE A 1 175 ? 22.693 12.576 -16.826 1.00 60.25 175 PHE A C 1
ATOM 1349 O O . PHE A 1 175 ? 22.143 12.421 -17.915 1.00 60.25 175 PHE A O 1
ATOM 1356 N N . SER A 1 176 ? 23.658 11.747 -16.410 1.00 59.22 176 SER A N 1
ATOM 1357 C CA . SER A 1 176 ? 24.236 10.635 -17.187 1.00 59.22 176 SER A CA 1
ATOM 1358 C C . SER A 1 176 ? 23.703 9.246 -16.786 1.00 59.22 176 SER A C 1
ATOM 1360 O O . SER A 1 176 ? 24.212 8.239 -17.288 1.00 59.22 176 SER A O 1
ATOM 1362 N N . GLY A 1 177 ? 22.724 9.161 -15.881 1.00 62.09 177 GLY A N 1
ATOM 1363 C CA . GLY A 1 177 ? 22.203 7.893 -15.359 1.00 62.09 177 GLY A CA 1
ATOM 1364 C C . GLY A 1 177 ? 20.676 7.801 -15.363 1.00 62.09 177 GLY A C 1
ATOM 1365 O O . GLY A 1 177 ? 20.003 8.687 -15.893 1.00 62.09 177 GLY A O 1
ATOM 1366 N N . PRO A 1 178 ? 20.112 6.726 -14.783 1.00 71.38 178 PRO A N 1
ATOM 1367 C CA . PRO A 1 178 ? 18.678 6.623 -14.541 1.00 71.38 178 PRO A CA 1
ATOM 1368 C C . PRO A 1 178 ? 18.172 7.833 -13.739 1.00 71.38 178 PRO A C 1
ATOM 1370 O O . PRO A 1 178 ? 18.896 8.333 -12.866 1.00 71.38 178 PRO A O 1
ATOM 1373 N N . PRO A 1 179 ? 16.962 8.334 -14.050 1.00 75.19 179 PRO A N 1
ATOM 1374 C CA . PRO A 1 179 ? 16.482 9.616 -13.546 1.00 75.19 179 PRO A CA 1
ATOM 1375 C C . PRO A 1 179 ? 16.150 9.598 -12.052 1.00 75.19 179 PRO A C 1
ATOM 1377 O O . PRO A 1 179 ? 16.078 10.672 -11.454 1.00 75.19 179 PRO A O 1
ATOM 1380 N N . LEU A 1 180 ? 15.946 8.420 -11.451 1.00 82.62 180 LEU A N 1
ATOM 1381 C CA . LEU A 1 180 ? 15.571 8.268 -10.049 1.00 82.62 180 LEU A CA 1
ATOM 1382 C C . LEU A 1 180 ? 16.557 7.378 -9.286 1.00 82.62 180 LEU A C 1
ATOM 1384 O O . LEU A 1 180 ? 17.180 6.471 -9.842 1.00 82.62 180 LEU A O 1
ATOM 1388 N N . ARG A 1 181 ? 16.665 7.628 -7.983 1.00 84.12 181 ARG A N 1
ATOM 1389 C CA . ARG A 1 181 ? 17.297 6.741 -7.007 1.00 84.12 181 ARG A CA 1
ATOM 1390 C C . ARG A 1 181 ? 16.277 6.376 -5.940 1.00 84.12 181 ARG A C 1
ATOM 1392 O O . ARG A 1 181 ? 15.794 7.259 -5.232 1.00 84.12 181 ARG A O 1
ATOM 1399 N N . ALA A 1 182 ? 15.978 5.086 -5.837 1.00 87.12 182 ALA A N 1
ATOM 1400 C CA . ALA A 1 182 ? 15.179 4.531 -4.758 1.00 87.12 182 ALA A CA 1
ATOM 1401 C C . ALA A 1 182 ? 16.072 4.280 -3.538 1.00 87.12 182 ALA A C 1
ATOM 1403 O O . ALA A 1 182 ? 17.168 3.735 -3.671 1.00 87.12 182 ALA A O 1
ATOM 1404 N N . VAL A 1 183 ? 15.609 4.688 -2.365 1.00 88.19 183 VAL A N 1
ATOM 1405 C CA . VAL A 1 183 ? 16.250 4.504 -1.068 1.00 88.19 183 VAL A CA 1
ATOM 1406 C C . VAL A 1 183 ? 15.333 3.636 -0.222 1.00 88.19 183 VAL A C 1
ATOM 1408 O O . VAL A 1 183 ? 14.173 3.991 -0.024 1.00 88.19 183 VAL A O 1
ATOM 1411 N N . LEU A 1 184 ? 15.857 2.512 0.264 1.00 88.81 184 LEU A N 1
ATOM 1412 C CA . LEU A 1 184 ? 15.142 1.574 1.122 1.00 88.81 184 LEU A CA 1
ATOM 1413 C C . LEU A 1 184 ? 15.864 1.425 2.467 1.00 88.81 184 LEU A C 1
ATOM 1415 O O . LEU A 1 184 ? 17.095 1.288 2.493 1.00 88.81 184 LEU A O 1
ATOM 1419 N N . ALA A 1 185 ? 15.105 1.450 3.564 1.00 86.62 185 ALA A N 1
ATOM 1420 C CA . ALA A 1 185 ? 15.604 1.244 4.924 1.00 86.62 185 ALA A CA 1
ATOM 1421 C C . ALA A 1 185 ? 14.501 0.719 5.877 1.00 86.62 185 ALA A C 1
ATOM 1423 O O . ALA A 1 185 ? 13.341 1.089 5.704 1.00 86.62 185 ALA A O 1
ATOM 1424 N N . PRO A 1 186 ? 14.838 -0.089 6.901 1.00 85.81 186 PRO A N 1
ATOM 1425 C CA . PRO A 1 186 ? 16.084 -0.848 7.041 1.00 85.81 186 PRO A CA 1
ATOM 1426 C C . PRO A 1 186 ? 16.173 -1.970 6.003 1.00 85.81 186 PRO A C 1
ATOM 1428 O O . PRO A 1 186 ? 15.165 -2.526 5.584 1.00 85.81 186 PRO A O 1
ATOM 1431 N N . VAL A 1 187 ? 17.388 -2.321 5.591 1.00 85.19 187 VAL A N 1
ATOM 1432 C CA . VAL A 1 187 ? 17.637 -3.425 4.661 1.00 85.19 187 VAL A CA 1
ATOM 1433 C C . VAL A 1 187 ? 18.788 -4.282 5.177 1.00 85.19 187 VAL A C 1
ATOM 1435 O O . VAL A 1 187 ? 19.885 -3.774 5.406 1.00 85.19 187 VAL A O 1
ATOM 1438 N N . GLU A 1 188 ? 18.560 -5.587 5.311 1.00 80.19 188 GLU A N 1
ATOM 1439 C CA . GLU A 1 188 ? 19.602 -6.571 5.614 1.00 80.19 188 GLU A CA 1
ATOM 1440 C C . GLU A 1 188 ? 19.856 -7.462 4.395 1.00 80.19 188 GLU A C 1
ATOM 1442 O O .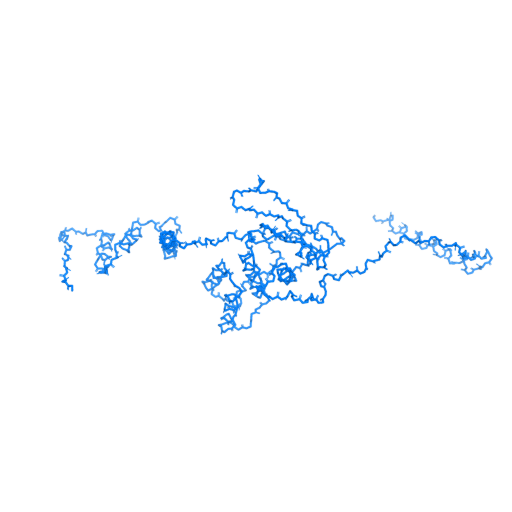 GLU A 1 188 ? 18.959 -8.148 3.904 1.00 80.19 188 GLU A O 1
ATOM 1447 N N . LEU A 1 189 ? 21.091 -7.444 3.884 1.00 79.19 189 LEU A N 1
ATOM 1448 C CA . LEU A 1 189 ? 21.481 -8.222 2.707 1.00 79.19 189 LEU A CA 1
ATOM 1449 C C . LEU A 1 189 ? 22.561 -9.243 3.052 1.00 79.19 189 LEU A C 1
ATOM 1451 O O . LEU A 1 189 ? 23.675 -8.887 3.439 1.00 79.19 189 LEU A O 1
ATOM 1455 N N . GLY A 1 190 ? 22.261 -10.519 2.801 1.00 79.75 190 GLY A N 1
ATOM 1456 C CA . GLY A 1 190 ? 23.265 -11.581 2.769 1.00 79.75 190 GLY A CA 1
ATOM 1457 C C . GLY A 1 190 ? 24.233 -11.448 1.581 1.00 79.75 190 GLY A C 1
ATOM 1458 O O . GLY A 1 190 ? 24.012 -10.676 0.644 1.00 79.75 190 GLY A O 1
ATOM 1459 N N . ALA A 1 191 ? 25.307 -12.243 1.583 1.00 77.00 191 ALA A N 1
ATOM 1460 C CA . ALA A 1 191 ? 26.331 -12.213 0.530 1.00 77.00 191 ALA A CA 1
ATOM 1461 C C . ALA A 1 191 ? 25.779 -12.553 -0.871 1.00 77.00 191 ALA A C 1
ATOM 1463 O O . ALA A 1 191 ? 26.172 -11.944 -1.866 1.00 77.00 191 ALA A O 1
ATOM 1464 N N . SER A 1 192 ? 24.829 -13.490 -0.958 1.00 80.38 192 SER A N 1
ATOM 1465 C CA . SER A 1 192 ? 24.159 -13.854 -2.214 1.00 80.38 192 SER A CA 1
ATOM 1466 C C . SER A 1 192 ? 23.270 -12.727 -2.748 1.00 80.38 192 SER A C 1
ATOM 1468 O O . SER A 1 192 ? 23.262 -12.470 -3.952 1.00 80.38 192 SER A O 1
ATOM 1470 N N . ALA A 1 193 ? 22.566 -12.015 -1.864 1.00 80.75 193 ALA A N 1
ATOM 1471 C CA . ALA A 1 193 ? 21.721 -10.884 -2.232 1.00 80.75 193 ALA A CA 1
ATOM 1472 C C . ALA A 1 193 ? 22.552 -9.709 -2.775 1.00 80.75 193 ALA A C 1
ATOM 1474 O O . ALA A 1 193 ? 22.173 -9.125 -3.787 1.00 80.75 193 ALA A O 1
ATOM 1475 N N . HIS A 1 194 ? 23.725 -9.437 -2.191 1.00 80.62 194 HIS A N 1
ATOM 1476 C CA . HIS A 1 194 ? 24.674 -8.446 -2.713 1.00 80.62 194 HIS A CA 1
ATOM 1477 C C . HIS A 1 194 ? 25.120 -8.741 -4.153 1.00 80.62 194 HIS A C 1
ATOM 1479 O O . HIS A 1 194 ? 25.063 -7.865 -5.011 1.00 80.62 194 HIS A O 1
ATOM 1485 N N . LEU A 1 195 ? 25.507 -9.984 -4.453 1.00 79.38 195 LEU A N 1
ATOM 1486 C CA . LEU A 1 195 ? 25.923 -10.362 -5.810 1.00 79.38 195 LEU A CA 1
ATOM 1487 C C . LEU A 1 195 ? 24.777 -10.243 -6.827 1.00 79.38 195 LEU A C 1
ATOM 1489 O O . LEU A 1 195 ? 25.001 -9.876 -7.983 1.00 79.38 195 LEU A O 1
ATOM 1493 N N . ARG A 1 196 ? 23.541 -10.551 -6.411 1.00 82.69 196 ARG A N 1
ATOM 1494 C CA . ARG A 1 196 ? 22.348 -10.377 -7.254 1.00 82.69 196 ARG A CA 1
ATOM 1495 C C . ARG A 1 196 ? 22.046 -8.905 -7.502 1.00 82.69 196 ARG A C 1
ATOM 1497 O O . ARG A 1 196 ? 21.765 -8.552 -8.645 1.00 82.69 196 ARG A O 1
ATOM 1504 N N . LEU A 1 197 ? 22.158 -8.070 -6.470 1.00 84.62 197 LEU A N 1
ATOM 1505 C CA . LEU A 1 197 ? 21.984 -6.625 -6.557 1.00 84.62 197 LEU A CA 1
ATOM 1506 C C . LEU A 1 197 ? 22.944 -6.017 -7.589 1.00 84.62 197 LEU A C 1
ATOM 1508 O O . LEU A 1 197 ? 22.487 -5.382 -8.536 1.00 84.62 197 LEU A O 1
ATOM 1512 N N . ASP A 1 198 ? 24.243 -6.304 -7.475 1.00 81.69 198 ASP A N 1
ATOM 1513 C CA . ASP A 1 198 ? 25.268 -5.781 -8.391 1.00 81.69 198 ASP A CA 1
ATOM 1514 C C . ASP A 1 198 ? 25.049 -6.228 -9.846 1.00 81.69 198 ASP A C 1
ATOM 1516 O O . ASP A 1 198 ? 25.373 -5.503 -10.794 1.00 81.69 198 ASP A O 1
ATOM 1520 N N . ARG A 1 199 ? 24.493 -7.432 -10.041 1.00 80.94 199 ARG A N 1
ATOM 1521 C CA . ARG A 1 199 ? 24.175 -7.982 -11.365 1.00 80.94 199 ARG A CA 1
ATOM 1522 C C . ARG A 1 199 ? 22.913 -7.362 -11.969 1.00 80.94 199 ARG A C 1
ATOM 1524 O O . ARG A 1 199 ? 22.899 -7.092 -13.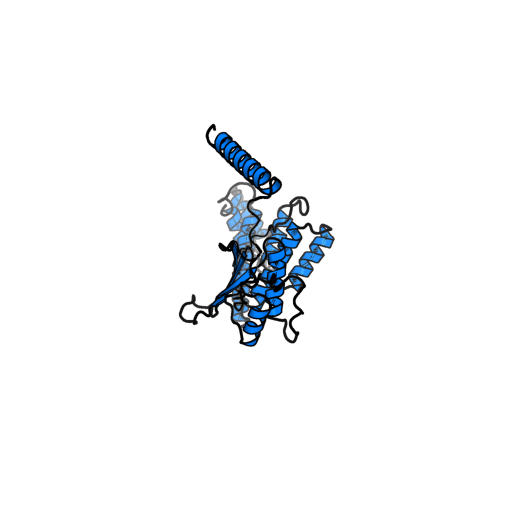168 1.00 80.94 199 ARG A O 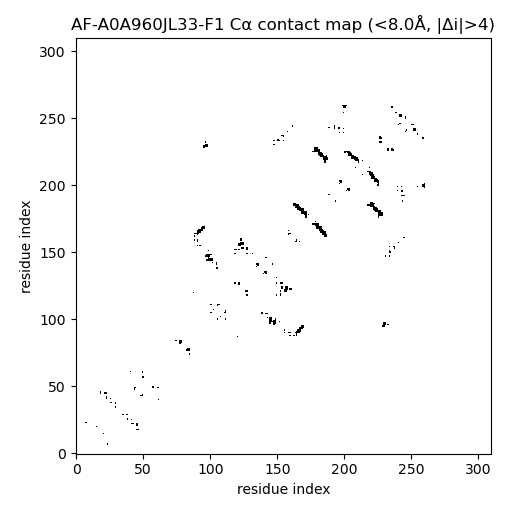1
ATOM 1531 N N . ALA A 1 200 ? 21.862 -7.193 -11.169 1.00 80.75 200 ALA A N 1
ATOM 1532 C CA . ALA A 1 200 ? 20.550 -6.730 -11.615 1.00 80.75 200 ALA A CA 1
ATOM 1533 C C . ALA A 1 200 ? 20.484 -5.204 -11.766 1.00 80.75 200 ALA A C 1
ATOM 1535 O O . ALA A 1 200 ? 19.950 -4.702 -12.755 1.00 80.75 200 ALA A O 1
ATOM 1536 N N . PHE A 1 201 ? 21.078 -4.473 -10.822 1.00 82.62 201 PHE A N 1
ATOM 1537 C CA . PHE A 1 201 ? 21.023 -3.017 -10.734 1.00 82.62 201 PHE A CA 1
ATOM 1538 C C . PHE A 1 201 ? 22.435 -2.427 -10.594 1.00 82.62 201 PHE A C 1
ATOM 1540 O O . PHE A 1 201 ? 22.836 -1.988 -9.515 1.00 82.62 201 PHE A O 1
ATOM 1547 N N . PRO A 1 202 ? 23.221 -2.384 -11.686 1.00 76.75 202 PRO A N 1
ATOM 1548 C CA . PRO A 1 202 ? 24.576 -1.850 -11.639 1.00 76.75 202 PRO A CA 1
ATOM 1549 C C . PRO A 1 202 ? 24.577 -0.381 -11.190 1.00 76.75 202 PRO A C 1
ATOM 1551 O O . PRO A 1 202 ? 23.884 0.457 -11.766 1.00 76.75 202 PRO A O 1
ATOM 1554 N N . GLY A 1 203 ? 25.400 -0.060 -10.189 1.00 78.31 203 GLY A N 1
ATOM 1555 C CA . GLY A 1 203 ? 25.472 1.282 -9.595 1.00 78.31 203 GLY A CA 1
ATOM 1556 C C . GLY A 1 203 ? 24.620 1.466 -8.337 1.00 78.31 203 GLY A C 1
ATOM 1557 O O . GLY A 1 203 ? 24.536 2.584 -7.827 1.00 78.31 203 GLY A O 1
ATOM 1558 N N . SER A 1 204 ? 24.011 0.394 -7.825 1.00 82.62 204 SER A N 1
ATOM 1559 C CA . SER A 1 204 ? 23.456 0.355 -6.475 1.00 82.62 204 SER A CA 1
ATOM 1560 C C . SER A 1 204 ? 24.534 0.575 -5.413 1.00 82.62 204 SER A C 1
ATOM 1562 O O . SER A 1 204 ? 25.659 0.095 -5.540 1.00 82.62 204 SER A O 1
ATOM 1564 N N . VAL A 1 205 ? 24.178 1.272 -4.339 1.00 82.62 205 VAL A N 1
ATOM 1565 C CA . VAL A 1 205 ? 25.052 1.514 -3.189 1.00 82.62 205 VAL A CA 1
ATOM 1566 C C . VAL A 1 205 ? 24.344 1.009 -1.944 1.00 82.62 205 VAL A C 1
ATOM 1568 O O . VAL A 1 205 ? 23.315 1.554 -1.551 1.00 82.62 205 VAL A O 1
ATOM 1571 N N . TYR A 1 206 ? 24.903 -0.016 -1.308 1.00 83.88 206 TYR A N 1
ATOM 1572 C CA . TYR A 1 206 ? 24.462 -0.472 0.004 1.00 83.88 206 TYR A CA 1
ATOM 1573 C C . TYR A 1 206 ? 25.409 0.056 1.079 1.00 83.88 206 TYR A C 1
ATOM 1575 O O . TYR A 1 206 ? 26.627 -0.106 0.986 1.00 83.88 206 TYR A O 1
ATOM 1583 N N . LYS A 1 207 ? 24.848 0.696 2.104 1.00 81.75 207 LYS A N 1
ATOM 1584 C CA . LYS A 1 207 ? 25.594 1.165 3.269 1.00 81.75 207 LYS A CA 1
ATOM 1585 C C . LYS A 1 207 ? 25.010 0.515 4.516 1.00 81.75 207 LYS A C 1
ATOM 1587 O O . LYS A 1 207 ? 23.929 0.891 4.958 1.00 81.75 207 LYS A O 1
ATOM 1592 N N . ALA A 1 208 ? 25.725 -0.459 5.070 1.00 75.75 208 ALA A N 1
ATOM 1593 C CA . ALA A 1 208 ? 25.373 -1.040 6.359 1.00 75.75 208 ALA A CA 1
ATOM 1594 C C . ALA A 1 208 ? 25.556 0.017 7.458 1.00 75.75 208 ALA A C 1
ATOM 1596 O O . ALA A 1 208 ? 26.635 0.606 7.572 1.00 75.75 208 ALA A O 1
ATOM 1597 N N . GLU A 1 209 ? 24.518 0.255 8.253 1.00 66.44 209 GLU A N 1
ATOM 1598 C CA . GLU A 1 209 ? 24.626 1.043 9.478 1.00 66.44 209 GLU A CA 1
ATOM 1599 C C . GLU A 1 209 ? 24.726 0.071 10.661 1.00 66.44 209 GLU A C 1
ATOM 1601 O O . GLU A 1 209 ? 23.919 -0.856 10.764 1.00 66.44 209 GLU A O 1
ATOM 1606 N N . PRO A 1 210 ? 25.752 0.198 11.521 1.00 55.94 210 PRO A N 1
ATOM 1607 C CA . PRO A 1 210 ? 25.843 -0.628 12.713 1.00 55.94 210 PRO A CA 1
ATOM 1608 C C . PRO A 1 210 ? 24.681 -0.282 13.650 1.00 55.94 210 PRO A C 1
ATOM 1610 O O . PRO A 1 210 ? 24.365 0.891 13.835 1.00 55.94 210 PRO A O 1
ATOM 1613 N N . ALA A 1 211 ? 24.100 -1.297 14.295 1.00 52.19 211 ALA A N 1
ATOM 1614 C CA . ALA A 1 211 ? 22.909 -1.209 15.154 1.00 52.19 211 ALA A CA 1
ATOM 1615 C C . ALA A 1 211 ? 22.962 -0.152 16.287 1.00 52.19 211 ALA A C 1
ATOM 1617 O O . ALA A 1 211 ? 21.960 0.091 16.947 1.00 52.19 211 ALA A O 1
ATOM 1618 N N . ALA A 1 212 ? 24.115 0.484 16.516 1.00 45.88 212 ALA A N 1
ATOM 1619 C CA . ALA A 1 212 ? 24.318 1.542 17.500 1.00 45.88 212 ALA A CA 1
ATOM 1620 C C . ALA A 1 212 ? 23.935 2.960 17.017 1.00 45.88 212 ALA A C 1
ATOM 1622 O O . ALA A 1 212 ? 23.850 3.855 17.855 1.00 45.88 212 ALA A O 1
ATOM 1623 N N . SER A 1 213 ? 23.741 3.200 15.710 1.00 46.19 213 SER A N 1
ATOM 1624 C CA . SER A 1 213 ? 23.412 4.538 15.169 1.00 46.19 213 SER A CA 1
ATOM 1625 C C . SER A 1 213 ? 21.953 4.733 14.756 1.00 46.19 213 SER A C 1
ATOM 1627 O O . SER A 1 213 ? 21.579 5.848 14.395 1.00 46.19 213 SER A O 1
ATOM 1629 N N . THR A 1 214 ? 21.137 3.681 14.792 1.00 48.78 214 THR A N 1
ATOM 1630 C CA . THR A 1 214 ? 19.740 3.737 14.350 1.00 48.78 214 THR A CA 1
ATOM 1631 C C . THR A 1 214 ? 18.807 3.897 15.550 1.00 48.78 214 THR A C 1
ATOM 1633 O O . THR A 1 214 ? 19.105 3.410 16.641 1.00 48.78 214 THR A O 1
ATOM 1636 N N . SER A 1 215 ? 17.691 4.612 15.368 1.00 45.47 215 SER A N 1
ATOM 1637 C CA . SER A 1 215 ? 16.625 4.731 16.372 1.00 45.47 215 SER A CA 1
ATOM 1638 C C . SER A 1 215 ? 16.273 3.361 16.977 1.00 45.47 215 SER A C 1
ATOM 1640 O O . SER A 1 215 ? 16.295 2.359 16.253 1.00 45.47 215 SER A O 1
ATOM 1642 N N . PRO A 1 216 ? 15.956 3.291 18.284 1.00 38.09 216 PRO A N 1
ATOM 1643 C CA . PRO A 1 216 ? 15.721 2.021 18.963 1.00 38.09 216 PRO A CA 1
ATOM 1644 C C . PRO A 1 216 ? 14.612 1.234 18.249 1.00 38.09 216 PRO A C 1
ATOM 1646 O O . PRO A 1 216 ? 13.489 1.715 18.145 1.00 38.09 216 PRO A O 1
ATOM 1649 N N . GLY A 1 217 ? 14.949 0.043 17.737 1.00 46.91 217 GLY A N 1
ATOM 1650 C CA . GLY A 1 217 ? 14.007 -0.884 17.092 1.00 46.91 217 GLY A CA 1
ATOM 1651 C C . GLY A 1 217 ? 14.226 -1.159 15.599 1.00 46.91 217 GLY A C 1
ATOM 1652 O O . GLY A 1 217 ? 13.576 -2.049 15.064 1.00 46.91 217 GLY A O 1
ATOM 1653 N N . VAL A 1 218 ? 15.143 -0.459 14.920 1.00 51.72 218 VAL A N 1
ATOM 1654 C CA . VAL A 1 218 ? 15.354 -0.607 13.467 1.00 51.72 218 VAL A CA 1
ATOM 1655 C C . VAL A 1 218 ? 16.820 -0.965 13.185 1.00 51.72 218 VAL A C 1
ATOM 1657 O O . VAL A 1 218 ? 17.647 -0.100 12.919 1.00 51.72 218 VAL A O 1
ATOM 1660 N N . ALA A 1 219 ? 17.187 -2.243 13.291 1.00 54.97 219 ALA A N 1
ATOM 1661 C CA . ALA A 1 219 ? 18.503 -2.712 12.849 1.00 54.97 219 ALA A CA 1
ATOM 1662 C C . ALA A 1 219 ? 18.482 -2.931 11.325 1.00 54.97 219 ALA A C 1
ATOM 1664 O O . ALA A 1 219 ? 17.607 -3.623 10.816 1.00 54.97 219 ALA A O 1
ATOM 1665 N N . GLY A 1 220 ? 19.408 -2.315 10.586 1.00 67.94 220 GLY A N 1
ATOM 1666 C CA . GLY A 1 220 ? 19.582 -2.576 9.154 1.00 67.94 220 GLY A CA 1
ATOM 1667 C C . GLY A 1 220 ? 20.264 -1.442 8.390 1.00 67.94 220 GLY A C 1
ATOM 1668 O O . GLY A 1 220 ? 20.356 -0.309 8.857 1.00 67.94 220 GLY A O 1
ATOM 1669 N N . GLY A 1 221 ? 20.793 -1.764 7.209 1.00 80.31 221 GLY A N 1
ATOM 1670 C CA . GLY A 1 221 ? 21.478 -0.818 6.332 1.00 80.31 221 GLY A CA 1
ATOM 1671 C C . GLY A 1 221 ? 20.533 -0.004 5.452 1.00 80.31 221 GLY A C 1
ATOM 1672 O O . GLY A 1 221 ? 19.333 -0.258 5.371 1.00 80.31 221 GLY A O 1
ATOM 1673 N N . ARG A 1 222 ? 21.103 0.970 4.741 1.00 84.75 222 ARG A N 1
ATOM 1674 C CA . ARG A 1 222 ? 20.415 1.769 3.724 1.00 84.75 222 ARG A CA 1
ATOM 1675 C C . ARG A 1 222 ? 20.832 1.304 2.336 1.00 84.75 222 ARG A C 1
ATOM 1677 O O . ARG A 1 222 ? 22.019 1.329 1.998 1.00 84.75 222 ARG A O 1
ATOM 1684 N N . LEU A 1 223 ? 19.857 0.926 1.519 1.00 86.69 223 LEU A N 1
ATOM 1685 C CA . LEU A 1 223 ? 20.063 0.511 0.136 1.00 86.69 223 LEU A CA 1
ATOM 1686 C C . LEU A 1 223 ? 19.646 1.637 -0.814 1.00 86.69 223 LEU A C 1
ATOM 1688 O O . LEU A 1 223 ? 18.513 2.101 -0.757 1.00 86.69 223 LEU A O 1
ATOM 1692 N N . GLN A 1 224 ? 20.548 2.065 -1.696 1.00 86.88 224 GLN A N 1
ATOM 1693 C CA . GLN A 1 224 ? 20.252 2.997 -2.783 1.00 86.88 224 GLN A CA 1
ATOM 1694 C C . GLN A 1 224 ? 20.346 2.278 -4.124 1.00 86.88 224 GLN A C 1
ATOM 1696 O O . GLN A 1 224 ? 21.390 1.707 -4.439 1.00 86.88 224 GLN A O 1
ATOM 1701 N N . VAL A 1 225 ? 19.295 2.340 -4.935 1.00 86.06 225 VAL A N 1
ATOM 1702 C CA . VAL A 1 225 ? 19.233 1.653 -6.230 1.00 86.06 225 VAL A CA 1
ATOM 1703 C C . VAL A 1 225 ? 18.836 2.640 -7.327 1.00 86.06 225 VAL A C 1
ATOM 1705 O O . VAL A 1 225 ? 17.863 3.378 -7.156 1.00 86.06 225 VAL A O 1
ATOM 1708 N N . PRO A 1 226 ? 19.575 2.705 -8.447 1.00 84.69 226 PRO A N 1
ATOM 1709 C CA . PRO A 1 226 ? 19.174 3.527 -9.580 1.00 84.69 226 PRO A CA 1
ATOM 1710 C C . PRO A 1 226 ? 17.977 2.888 -10.296 1.00 84.69 226 PRO A C 1
ATOM 1712 O O . PRO A 1 226 ? 18.061 1.740 -10.728 1.00 84.69 226 PRO A O 1
ATOM 1715 N N . MET A 1 227 ? 16.890 3.646 -10.447 1.00 83.75 227 MET A N 1
ATOM 1716 C CA . MET A 1 227 ? 15.624 3.175 -11.018 1.00 83.75 227 MET A CA 1
ATOM 1717 C C . MET A 1 227 ? 15.162 4.043 -12.188 1.00 83.75 227 MET A C 1
ATOM 1719 O O . MET A 1 227 ? 15.547 5.214 -12.328 1.00 83.75 227 MET A O 1
ATOM 1723 N N . ARG A 1 228 ? 14.312 3.461 -13.037 1.00 83.12 228 ARG A N 1
ATOM 1724 C CA . ARG A 1 228 ? 13.597 4.193 -14.085 1.00 83.12 228 ARG A CA 1
ATOM 1725 C C . ARG A 1 228 ? 12.490 5.047 -13.458 1.00 83.12 228 ARG A C 1
ATOM 1727 O O . ARG A 1 228 ? 12.107 4.867 -12.306 1.00 83.12 228 ARG A O 1
ATOM 1734 N N . GLY A 1 229 ? 12.065 6.071 -14.194 1.00 78.19 229 GLY A N 1
ATOM 1735 C CA . GLY A 1 229 ? 11.074 7.042 -13.730 1.00 78.19 229 GLY A CA 1
ATOM 1736 C C . GLY A 1 229 ? 9.658 6.723 -14.196 1.00 78.19 229 GLY A C 1
ATOM 1737 O O . GLY A 1 229 ? 9.468 5.973 -15.151 1.00 78.19 229 GLY A O 1
ATOM 1738 N N . GLY A 1 230 ? 8.672 7.358 -13.561 1.00 76.06 230 GLY A N 1
ATOM 1739 C CA . GLY A 1 230 ? 7.261 7.192 -13.908 1.00 76.06 230 GLY A CA 1
ATOM 1740 C C . GLY A 1 230 ? 6.747 5.793 -13.570 1.00 76.06 230 GLY A C 1
ATOM 1741 O O . GLY A 1 230 ? 7.163 5.201 -12.580 1.00 76.06 230 GLY A O 1
ATOM 1742 N N . ARG A 1 231 ? 5.863 5.259 -14.415 1.00 70.62 231 ARG A N 1
ATOM 1743 C CA . ARG A 1 231 ? 5.247 3.928 -14.271 1.00 70.62 231 ARG A CA 1
ATOM 1744 C C . ARG A 1 231 ? 6.254 2.794 -14.055 1.00 70.62 231 ARG A C 1
ATOM 1746 O O . ARG A 1 231 ? 5.977 1.864 -13.312 1.00 70.62 231 ARG A O 1
ATOM 1753 N N . GLU A 1 232 ? 7.412 2.863 -14.704 1.00 82.62 232 GLU A N 1
ATOM 1754 C CA . GLU A 1 232 ? 8.410 1.788 -14.652 1.00 82.62 232 GLU A CA 1
ATOM 1755 C C . GLU A 1 232 ? 9.064 1.660 -13.267 1.00 82.62 232 GLU A C 1
ATOM 1757 O O . GLU A 1 232 ? 9.690 0.645 -12.979 1.00 82.62 232 GLU A O 1
ATOM 1762 N N . LEU A 1 233 ? 8.901 2.660 -12.390 1.00 84.44 233 LEU A N 1
ATOM 1763 C CA . LEU A 1 233 ? 9.450 2.641 -11.037 1.00 84.44 233 LEU A CA 1
ATOM 1764 C C . LEU A 1 233 ? 8.865 1.506 -10.189 1.00 84.44 233 LEU A C 1
ATOM 1766 O O . LEU A 1 233 ? 9.609 0.829 -9.484 1.00 84.44 233 LEU A O 1
ATOM 1770 N N . THR A 1 234 ? 7.548 1.295 -10.231 1.00 85.00 234 THR A N 1
ATOM 1771 C CA . THR A 1 234 ? 6.898 0.241 -9.435 1.00 85.00 234 THR A CA 1
ATOM 1772 C C . THR A 1 234 ? 7.232 -1.149 -9.973 1.00 85.00 234 THR A C 1
ATOM 1774 O O . THR A 1 234 ? 7.440 -2.071 -9.187 1.00 85.00 234 THR A O 1
ATOM 1777 N N . GLU A 1 235 ? 7.372 -1.289 -11.295 1.00 86.00 235 GLU A N 1
ATOM 1778 C CA . GLU A 1 235 ? 7.864 -2.511 -11.942 1.00 86.00 235 GLU A CA 1
ATOM 1779 C C . GLU A 1 235 ? 9.317 -2.812 -11.527 1.00 86.00 235 GLU A C 1
ATOM 1781 O O . GLU A 1 235 ? 9.621 -3.924 -11.096 1.00 86.00 235 GLU A O 1
ATOM 1786 N N . ASP A 1 236 ? 10.207 -1.815 -11.584 1.00 85.44 236 ASP A N 1
ATOM 1787 C CA . ASP A 1 236 ? 11.608 -1.951 -11.166 1.00 85.44 236 ASP A CA 1
ATOM 1788 C C . ASP A 1 236 ? 11.727 -2.316 -9.677 1.00 85.44 236 ASP A C 1
ATOM 1790 O O . ASP A 1 236 ? 12.549 -3.158 -9.308 1.00 85.44 236 ASP A O 1
ATOM 1794 N N . LEU A 1 237 ? 10.892 -1.719 -8.818 1.00 86.25 237 LEU A N 1
ATOM 1795 C CA . LEU A 1 237 ? 10.827 -2.054 -7.394 1.00 86.25 237 LEU A CA 1
ATOM 1796 C C . LEU A 1 237 ? 10.336 -3.486 -7.178 1.00 86.25 237 LEU A C 1
ATOM 1798 O O . LEU A 1 237 ? 10.965 -4.226 -6.428 1.00 86.25 237 LEU A O 1
ATOM 1802 N N . SER A 1 238 ? 9.276 -3.916 -7.864 1.00 86.81 238 SER A N 1
ATOM 1803 C CA . SER A 1 238 ? 8.794 -5.301 -7.792 1.00 86.81 238 SER A CA 1
ATOM 1804 C C . SER A 1 238 ? 9.886 -6.303 -8.193 1.00 86.81 238 SER A C 1
ATOM 1806 O O . SER A 1 238 ? 10.123 -7.285 -7.486 1.00 86.81 238 SER A O 1
ATOM 1808 N N . VAL A 1 239 ? 10.634 -6.013 -9.263 1.00 86.19 239 VAL A N 1
ATOM 1809 C CA . VAL A 1 239 ? 11.778 -6.834 -9.685 1.00 86.19 239 VAL A CA 1
ATOM 1810 C C . VAL A 1 239 ? 12.887 -6.824 -8.634 1.00 86.19 239 VAL A C 1
ATOM 1812 O O . VAL A 1 239 ? 13.457 -7.876 -8.349 1.00 86.19 239 VAL A O 1
ATOM 1815 N N . LEU A 1 240 ? 13.197 -5.671 -8.034 1.00 86.88 240 LEU A N 1
ATOM 1816 C CA . LEU A 1 240 ? 14.173 -5.575 -6.947 1.00 86.88 240 LEU A CA 1
ATOM 1817 C C . LEU A 1 240 ? 13.789 -6.492 -5.780 1.00 86.88 240 LEU A C 1
ATOM 1819 O O . LEU A 1 240 ? 14.621 -7.289 -5.342 1.00 86.88 240 LEU A O 1
ATOM 1823 N N . PHE A 1 241 ? 12.540 -6.420 -5.316 1.00 87.31 241 PHE A N 1
ATOM 1824 C CA . PHE A 1 241 ? 12.044 -7.269 -4.234 1.00 87.31 241 PHE A CA 1
ATOM 1825 C C . PHE A 1 241 ? 12.161 -8.753 -4.583 1.00 87.31 241 PHE A C 1
ATOM 1827 O O . PHE A 1 241 ? 12.741 -9.505 -3.803 1.00 87.31 241 PHE A O 1
ATOM 1834 N N . ALA A 1 242 ? 11.741 -9.155 -5.784 1.00 85.38 242 ALA A N 1
ATOM 1835 C CA . ALA A 1 242 ? 11.838 -10.542 -6.238 1.00 85.38 242 ALA A CA 1
ATOM 1836 C C . ALA A 1 242 ? 13.291 -11.055 -6.347 1.00 85.38 242 ALA A C 1
ATOM 1838 O O . ALA A 1 242 ? 13.561 -12.231 -6.106 1.00 85.38 242 ALA A O 1
ATOM 1839 N N . GLN A 1 243 ? 14.251 -10.190 -6.699 1.00 83.62 243 GLN A N 1
ATOM 1840 C CA . GLN A 1 243 ? 15.670 -10.565 -6.775 1.00 83.62 243 GLN A CA 1
ATOM 1841 C C . GLN A 1 243 ? 16.337 -10.665 -5.400 1.00 83.62 243 GLN A C 1
ATOM 1843 O O . GLN A 1 243 ? 17.198 -11.526 -5.189 1.00 83.62 243 GLN A O 1
ATOM 1848 N N . LEU A 1 244 ? 16.018 -9.752 -4.483 1.00 83.25 244 LEU A N 1
ATOM 1849 C CA . LEU A 1 244 ? 16.694 -9.667 -3.188 1.00 83.25 244 LEU A CA 1
ATOM 1850 C C . LEU A 1 244 ? 16.063 -10.598 -2.154 1.00 83.25 244 LEU A C 1
ATOM 1852 O O . LEU A 1 244 ? 16.801 -11.332 -1.490 1.00 83.25 244 LEU A O 1
ATOM 1856 N N . TRP A 1 245 ? 14.733 -10.632 -2.108 1.00 83.31 245 TRP A N 1
ATOM 1857 C CA . TRP A 1 245 ? 13.923 -11.425 -1.187 1.00 83.31 245 TRP A CA 1
ATOM 1858 C C . TRP A 1 245 ? 12.915 -12.279 -1.962 1.00 83.31 245 TRP A C 1
ATOM 1860 O O . TRP A 1 245 ? 11.725 -11.953 -1.967 1.00 83.31 245 TRP A O 1
ATOM 1870 N N . PRO A 1 246 ? 13.360 -13.365 -2.619 1.00 76.69 246 PRO A N 1
ATOM 1871 C CA . PRO A 1 246 ? 12.431 -14.310 -3.230 1.00 76.69 246 PRO A CA 1
ATOM 1872 C C . PRO A 1 246 ? 11.470 -14.880 -2.174 1.00 76.69 246 PRO A C 1
ATOM 1874 O O . PRO A 1 246 ? 11.797 -14.906 -0.983 1.00 76.69 246 PRO A O 1
ATOM 1877 N N . ALA A 1 247 ? 10.290 -15.323 -2.608 1.00 72.25 247 ALA A N 1
ATOM 1878 C CA . ALA A 1 247 ? 9.378 -16.070 -1.750 1.00 72.25 247 ALA A CA 1
ATOM 1879 C C . ALA A 1 247 ? 10.042 -17.378 -1.276 1.00 72.25 247 ALA A C 1
ATOM 1881 O O . ALA A 1 247 ? 10.920 -17.922 -1.954 1.00 72.25 247 ALA A O 1
ATOM 1882 N N . ASP A 1 248 ? 9.665 -17.861 -0.090 1.00 59.47 248 ASP A N 1
ATOM 1883 C CA . ASP A 1 248 ? 10.318 -19.004 0.553 1.00 59.47 248 ASP A CA 1
ATOM 1884 C C . ASP A 1 248 ? 10.356 -20.237 -0.366 1.00 59.47 248 ASP A C 1
ATOM 1886 O O . ASP A 1 248 ? 9.328 -20.777 -0.766 1.00 59.47 248 ASP A O 1
ATOM 1890 N N . GLY A 1 249 ? 11.569 -20.696 -0.693 1.00 57.66 249 GLY A N 1
ATOM 1891 C CA . GLY A 1 249 ? 11.799 -21.879 -1.529 1.00 57.66 249 GLY A CA 1
ATOM 1892 C C . GLY A 1 249 ? 11.747 -21.649 -3.045 1.00 57.66 249 GLY A C 1
ATOM 1893 O O . GLY A 1 249 ? 11.966 -22.604 -3.790 1.00 57.66 249 GLY A O 1
ATOM 1894 N N . GLU A 1 250 ? 11.517 -20.420 -3.512 1.00 60.72 250 GLU A N 1
ATOM 1895 C CA . GLU A 1 250 ? 11.453 -20.096 -4.939 1.00 60.72 250 GLU A CA 1
ATOM 1896 C C . GLU A 1 250 ? 12.793 -19.551 -5.467 1.00 60.72 250 GLU A C 1
ATOM 1898 O O . GLU A 1 250 ? 13.476 -18.743 -4.827 1.00 60.72 250 GLU A O 1
ATOM 1903 N N . GLU A 1 251 ? 13.210 -20.013 -6.649 1.00 63.22 251 GLU A N 1
ATOM 1904 C CA . GLU A 1 251 ? 14.384 -19.461 -7.325 1.00 63.22 251 GLU A CA 1
ATOM 1905 C C . GLU A 1 251 ? 14.032 -18.061 -7.860 1.00 63.22 251 GLU A C 1
ATOM 1907 O O . GLU A 1 251 ? 12.964 -17.892 -8.451 1.00 63.22 251 GLU A O 1
ATOM 1912 N N . PRO 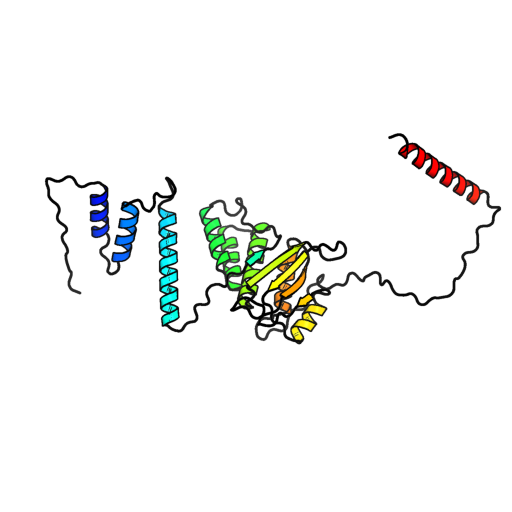A 1 252 ? 14.883 -17.033 -7.663 1.00 65.31 252 PRO A N 1
ATOM 1913 C CA . PRO A 1 252 ? 14.557 -15.685 -8.110 1.00 65.31 252 PRO A CA 1
ATOM 1914 C C . PRO A 1 252 ? 14.288 -15.675 -9.623 1.00 65.31 252 PRO A C 1
ATOM 1916 O O . PRO A 1 252 ? 15.062 -16.270 -10.384 1.00 65.31 252 PRO A O 1
ATOM 1919 N N . PRO A 1 253 ? 13.238 -14.970 -10.079 1.00 69.75 253 PRO A N 1
ATOM 1920 C CA . PRO A 1 253 ? 12.849 -14.981 -11.481 1.00 69.75 253 PRO A CA 1
ATOM 1921 C C . PRO A 1 253 ? 13.978 -14.448 -12.381 1.00 69.75 253 PRO A C 1
ATOM 1923 O O . PRO A 1 253 ? 14.807 -13.643 -11.941 1.00 69.75 253 PRO A O 1
ATOM 1926 N N . PRO A 1 254 ? 14.046 -14.859 -13.660 1.00 68.81 254 PRO A N 1
ATOM 1927 C CA . PRO A 1 254 ? 14.996 -14.276 -14.600 1.00 68.81 254 PRO A CA 1
ATOM 1928 C C . PRO A 1 254 ? 14.736 -12.771 -14.760 1.00 68.81 254 PRO A C 1
ATOM 1930 O O . PRO A 1 254 ? 13.591 -12.320 -14.755 1.00 68.81 254 PRO A O 1
ATOM 1933 N N . LEU A 1 255 ? 15.806 -11.983 -14.914 1.00 70.62 255 LEU A N 1
ATOM 1934 C CA . LEU A 1 255 ? 15.682 -10.533 -15.089 1.00 70.62 255 LEU A CA 1
ATOM 1935 C C . LEU A 1 255 ? 14.891 -10.208 -16.367 1.00 70.62 255 LEU A C 1
ATOM 1937 O O . LEU A 1 255 ? 15.208 -10.760 -17.428 1.00 70.62 255 LEU A O 1
ATOM 1941 N N . PRO A 1 256 ? 13.905 -9.295 -16.306 1.00 66.44 256 PRO A N 1
ATOM 1942 C CA . PRO A 1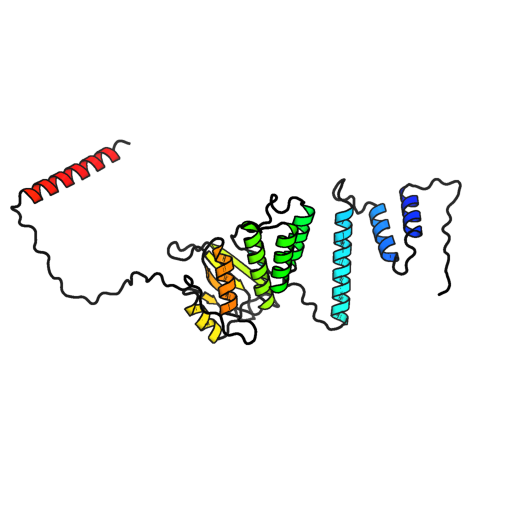 256 ? 13.160 -8.889 -17.487 1.00 66.44 256 PRO A CA 1
ATOM 1943 C C . PRO A 1 256 ? 14.050 -8.109 -18.465 1.00 66.44 256 PRO A C 1
ATOM 1945 O O . PRO A 1 256 ? 15.012 -7.432 -18.086 1.00 66.44 256 PRO A O 1
ATOM 1948 N N . ALA A 1 257 ? 13.717 -8.192 -19.754 1.00 59.25 257 ALA A N 1
ATOM 1949 C CA . ALA A 1 257 ? 14.453 -7.505 -20.808 1.00 59.25 257 ALA A CA 1
ATOM 1950 C C . ALA A 1 257 ? 14.389 -5.976 -20.616 1.00 59.25 257 ALA A C 1
ATOM 1952 O O . ALA A 1 257 ? 13.316 -5.387 -20.675 1.00 59.25 257 ALA A O 1
ATOM 1953 N N . GLY A 1 258 ? 15.543 -5.330 -20.407 1.00 60.44 258 GLY A N 1
ATOM 1954 C CA . GLY A 1 258 ? 15.660 -3.870 -20.260 1.00 60.44 258 GLY A CA 1
ATOM 1955 C C . GLY A 1 258 ? 16.185 -3.401 -18.899 1.00 60.44 258 GLY A C 1
ATOM 1956 O O . GLY A 1 258 ? 16.769 -2.321 -18.826 1.00 60.44 258 GLY A O 1
ATOM 1957 N N . ILE A 1 259 ? 16.087 -4.233 -17.857 1.00 58.50 259 ILE A N 1
ATOM 1958 C CA . ILE A 1 259 ? 16.686 -3.977 -16.537 1.00 58.50 259 ILE A CA 1
ATOM 1959 C C . ILE A 1 259 ? 18.117 -4.531 -16.519 1.00 58.50 259 ILE A C 1
ATOM 1961 O O . ILE A 1 259 ? 18.383 -5.617 -17.032 1.00 58.50 259 ILE A O 1
ATOM 1965 N N . GLY A 1 260 ? 19.079 -3.756 -16.010 1.00 50.88 260 GLY A N 1
ATOM 1966 C CA . GLY A 1 260 ? 20.488 -4.171 -15.930 1.00 50.88 260 GLY A CA 1
ATOM 1967 C C . GLY A 1 260 ? 21.226 -4.253 -17.275 1.00 50.88 260 GLY A C 1
ATOM 1968 O O . GLY A 1 260 ? 22.433 -4.518 -17.308 1.00 50.88 260 GLY A O 1
ATOM 1969 N N . ALA A 1 261 ? 20.556 -3.965 -18.398 1.00 44.97 261 ALA A N 1
ATOM 1970 C CA . ALA A 1 261 ? 21.230 -3.768 -19.667 1.00 44.97 261 ALA A CA 1
ATOM 1971 C C . ALA A 1 261 ? 22.130 -2.544 -19.516 1.00 44.97 261 ALA A C 1
ATOM 1973 O O . ALA A 1 261 ? 21.678 -1.399 -19.594 1.00 44.97 261 ALA A O 1
ATOM 1974 N N . ARG A 1 262 ? 23.437 -2.777 -19.339 1.00 41.84 262 ARG A N 1
ATOM 1975 C CA . ARG A 1 262 ? 24.425 -1.773 -19.715 1.00 41.84 262 ARG A CA 1
ATOM 1976 C C . ARG A 1 262 ? 23.984 -1.315 -21.105 1.00 41.84 262 ARG A C 1
ATOM 1978 O O . ARG A 1 262 ? 24.128 -2.075 -22.065 1.00 41.84 262 ARG A O 1
ATOM 1985 N N . ARG A 1 263 ? 23.501 -0.071 -21.252 1.00 37.81 263 ARG A N 1
ATOM 1986 C CA . ARG A 1 263 ? 23.848 0.676 -22.463 1.00 37.81 263 ARG A CA 1
ATOM 1987 C C . ARG A 1 263 ? 25.335 0.446 -22.536 1.00 37.81 263 ARG A C 1
ATOM 1989 O O . ARG A 1 263 ? 26.023 0.868 -21.607 1.00 37.81 263 ARG A O 1
ATOM 1996 N N . ARG A 1 264 ? 25.801 -0.371 -23.490 1.00 31.31 264 ARG A N 1
ATOM 1997 C CA . ARG A 1 264 ? 27.230 -0.581 -23.681 1.00 31.31 264 ARG A CA 1
ATOM 1998 C C . ARG A 1 264 ? 27.779 0.826 -23.696 1.00 31.31 264 ARG A C 1
ATOM 2000 O O . ARG A 1 264 ? 27.475 1.585 -24.616 1.00 31.31 264 ARG A O 1
ATOM 2007 N N . GLY A 1 265 ? 28.460 1.198 -22.613 1.00 29.78 265 GLY A N 1
ATOM 2008 C CA . GLY A 1 265 ? 29.179 2.440 -22.588 1.00 29.78 265 GLY A CA 1
ATOM 2009 C C . GLY A 1 265 ? 30.003 2.387 -23.854 1.00 29.78 265 GLY A C 1
ATOM 2010 O O . GLY A 1 265 ? 30.585 1.343 -24.176 1.00 29.78 265 GLY A O 1
ATOM 2011 N N . ALA A 1 266 ? 30.002 3.483 -24.601 1.00 32.53 266 ALA A N 1
ATOM 2012 C CA . ALA A 1 266 ? 31.200 3.828 -25.321 1.00 32.53 266 ALA A CA 1
ATOM 2013 C C . ALA A 1 266 ? 32.327 3.658 -24.299 1.00 32.53 266 ALA A C 1
ATOM 2015 O O . ALA A 1 266 ? 32.473 4.448 -23.369 1.00 32.53 266 ALA A O 1
ATOM 2016 N N . VAL A 1 267 ? 32.997 2.513 -24.383 1.00 29.94 267 VAL A N 1
ATOM 2017 C CA . VAL A 1 267 ? 34.175 2.214 -23.606 1.00 29.94 267 VAL A CA 1
ATOM 2018 C C . VAL A 1 267 ? 35.115 3.325 -24.029 1.00 29.94 267 VAL A C 1
ATOM 2020 O O . VAL A 1 267 ? 35.574 3.350 -25.173 1.00 29.94 267 VAL A O 1
ATOM 2023 N N . ILE A 1 268 ? 35.365 4.276 -23.128 1.00 36.25 268 ILE A N 1
ATOM 2024 C CA . ILE A 1 268 ? 36.608 5.038 -23.140 1.00 36.25 268 ILE A CA 1
ATOM 2025 C C . ILE A 1 268 ? 37.675 3.998 -22.808 1.00 36.25 268 ILE A C 1
ATOM 2027 O O . ILE A 1 268 ? 38.155 3.864 -21.689 1.00 36.25 268 ILE A O 1
ATOM 2031 N N . GLY A 1 269 ? 37.937 3.150 -23.797 1.00 29.03 269 GLY A N 1
ATOM 2032 C CA . GLY A 1 269 ? 39.070 2.273 -23.830 1.00 29.03 269 GLY A CA 1
ATOM 2033 C C . GLY A 1 269 ? 40.226 3.198 -24.089 1.00 29.03 269 GLY A C 1
ATOM 2034 O O . GLY A 1 269 ? 40.278 3.871 -25.122 1.00 29.03 269 GLY A O 1
ATOM 2035 N N . THR A 1 270 ? 41.138 3.235 -23.133 1.00 33.50 270 THR A N 1
ATOM 2036 C CA . THR A 1 270 ? 42.547 3.431 -23.416 1.00 33.50 270 THR A CA 1
ATOM 2037 C C . THR A 1 270 ? 42.895 2.581 -24.638 1.00 33.50 270 THR A C 1
ATOM 2039 O O . THR A 1 270 ? 43.080 1.369 -24.567 1.00 33.50 270 THR A O 1
ATOM 2042 N N . ARG A 1 271 ? 42.884 3.219 -25.812 1.00 26.88 271 ARG A N 1
ATOM 2043 C CA . ARG A 1 271 ? 43.415 2.628 -27.034 1.00 26.88 271 ARG A CA 1
ATOM 2044 C C . ARG A 1 271 ? 44.879 2.293 -26.745 1.00 26.88 271 ARG A C 1
ATOM 2046 O O . ARG A 1 271 ? 45.600 3.201 -26.326 1.00 26.88 271 ARG A O 1
ATOM 2053 N N . PRO A 1 272 ? 45.357 1.066 -26.997 1.00 29.80 272 PRO A N 1
ATOM 2054 C CA . PRO A 1 272 ? 46.783 0.895 -27.193 1.00 29.80 272 PRO A CA 1
ATOM 2055 C C . PRO A 1 272 ? 47.173 1.772 -28.389 1.00 29.80 272 PRO A C 1
ATOM 2057 O O . PRO A 1 272 ? 46.485 1.791 -29.416 1.00 29.80 272 PRO A O 1
ATOM 2060 N N . SER A 1 273 ? 48.224 2.570 -28.220 1.00 32.78 273 SER A N 1
ATOM 2061 C CA . SER A 1 273 ? 48.773 3.407 -29.278 1.00 32.78 273 SER A CA 1
ATOM 2062 C C . SER A 1 273 ? 49.217 2.519 -30.444 1.00 32.78 273 SER A C 1
ATOM 2064 O O . SER A 1 273 ? 50.211 1.804 -30.378 1.00 32.78 273 SER A O 1
ATOM 2066 N N . ALA A 1 274 ? 48.456 2.559 -31.535 1.00 32.00 274 ALA A N 1
ATOM 2067 C CA . ALA A 1 274 ? 48.906 2.089 -32.838 1.00 32.00 274 ALA A CA 1
ATOM 2068 C C . ALA A 1 274 ? 49.500 3.286 -33.606 1.00 32.00 274 ALA A C 1
ATOM 2070 O O . ALA A 1 274 ? 48.972 4.398 -33.494 1.00 32.00 274 ALA A O 1
ATOM 2071 N N . PRO A 1 275 ? 50.594 3.097 -34.364 1.00 30.22 275 PRO A N 1
ATOM 2072 C CA . PRO A 1 275 ? 51.351 4.191 -34.957 1.00 30.22 275 PRO A CA 1
ATOM 2073 C C . PRO A 1 275 ? 50.526 4.939 -36.008 1.00 30.22 275 PRO A C 1
ATOM 2075 O O . PRO A 1 275 ? 49.795 4.347 -36.806 1.00 30.22 275 PRO A O 1
ATOM 2078 N N . ALA A 1 276 ? 50.664 6.263 -35.993 1.00 33.28 276 ALA A N 1
ATOM 2079 C CA . ALA A 1 276 ? 49.999 7.184 -36.896 1.00 33.28 276 ALA A CA 1
ATOM 2080 C C . ALA A 1 276 ? 50.307 6.843 -38.365 1.00 33.28 276 ALA A C 1
ATOM 2082 O O . ALA A 1 276 ? 51.426 7.032 -38.837 1.00 33.28 276 ALA A O 1
ATOM 2083 N N . ARG A 1 277 ? 49.297 6.390 -39.116 1.00 34.72 277 ARG A N 1
ATOM 2084 C CA . ARG A 1 277 ? 49.312 6.495 -40.579 1.00 34.72 277 ARG A CA 1
ATOM 2085 C C . ARG A 1 277 ? 48.801 7.885 -40.937 1.00 34.72 277 ARG A C 1
ATOM 2087 O O . ARG A 1 277 ? 47.620 8.180 -40.760 1.00 34.72 277 ARG A O 1
ATOM 2094 N N . GLY A 1 278 ? 49.720 8.742 -41.375 1.00 34.44 278 GLY A N 1
ATOM 2095 C CA . GLY A 1 278 ? 49.415 10.075 -41.875 1.00 34.44 278 GLY A CA 1
ATOM 2096 C C . GLY A 1 278 ? 48.435 10.012 -43.044 1.00 34.44 278 GLY A C 1
ATOM 2097 O O . GLY A 1 278 ? 48.604 9.222 -43.971 1.00 34.44 278 GLY A O 1
ATOM 2098 N N . ARG A 1 279 ? 47.403 10.858 -42.997 1.00 39.94 279 ARG A N 1
ATOM 2099 C CA . ARG A 1 279 ? 46.703 11.274 -44.213 1.00 39.94 279 ARG A CA 1
ATOM 2100 C C . ARG A 1 279 ? 47.676 12.141 -45.021 1.00 39.94 279 ARG A C 1
ATOM 2102 O O . ARG A 1 279 ? 48.338 12.979 -44.405 1.00 39.94 279 ARG A O 1
ATOM 2109 N N . PRO A 1 280 ? 47.783 11.965 -46.345 1.00 40.47 280 PRO A N 1
ATOM 2110 C CA . PRO A 1 280 ? 48.576 12.875 -47.156 1.00 40.47 280 PRO A CA 1
ATOM 2111 C C . PRO A 1 280 ? 47.983 14.285 -47.050 1.00 40.47 280 PRO A C 1
ATOM 2113 O O . PRO A 1 280 ? 46.761 14.458 -47.014 1.00 40.47 280 PRO A O 1
ATOM 2116 N N . ALA A 1 281 ? 48.862 15.278 -46.928 1.00 47.62 281 ALA A N 1
ATOM 2117 C CA . ALA A 1 281 ? 48.491 16.683 -46.964 1.00 47.62 281 ALA A CA 1
ATOM 2118 C C . ALA A 1 281 ? 47.836 17.015 -48.321 1.00 47.62 281 ALA A C 1
ATOM 2120 O O . ALA A 1 281 ? 48.254 16.451 -49.334 1.00 47.62 281 ALA A O 1
ATOM 2121 N N . PRO A 1 282 ? 46.820 17.894 -48.362 1.00 49.19 282 PRO A N 1
ATOM 2122 C CA . PRO A 1 282 ? 46.269 18.367 -49.624 1.00 49.19 282 PRO A CA 1
ATOM 2123 C C . PRO A 1 282 ? 47.323 19.181 -50.388 1.00 49.19 282 PRO A C 1
ATOM 2125 O O . PRO A 1 282 ? 48.051 19.980 -49.797 1.00 49.19 282 PRO A O 1
ATOM 2128 N N . ASP A 1 283 ? 47.402 18.938 -51.694 1.00 52.41 283 ASP A N 1
ATOM 2129 C CA . ASP A 1 283 ? 48.309 19.603 -52.630 1.00 52.41 283 ASP A CA 1
ATOM 2130 C C . ASP A 1 283 ? 47.982 21.113 -52.702 1.00 52.41 283 ASP A C 1
ATOM 2132 O O . ASP A 1 283 ? 46.823 21.468 -52.946 1.00 52.41 283 ASP A O 1
ATOM 2136 N N . PRO A 1 284 ? 48.947 22.026 -52.469 1.00 49.66 284 PRO A N 1
ATOM 2137 C CA . PRO A 1 284 ? 48.708 23.474 -52.430 1.00 49.66 284 PRO A CA 1
ATOM 2138 C C . PRO A 1 284 ? 48.298 24.109 -53.776 1.00 49.66 284 PRO A C 1
ATOM 2140 O O . PRO A 1 284 ? 48.127 25.326 -53.833 1.00 49.66 284 PRO A O 1
ATOM 2143 N N . GLY A 1 285 ? 48.138 23.322 -54.846 1.00 54.09 285 GLY A N 1
ATOM 2144 C CA . GLY A 1 285 ? 47.767 23.790 -56.185 1.00 54.09 285 GLY A CA 1
ATOM 2145 C C . GLY A 1 285 ? 46.325 23.525 -56.639 1.00 54.09 285 GLY A C 1
ATOM 2146 O O . GLY A 1 285 ? 46.007 23.874 -57.773 1.00 54.09 285 GLY A O 1
ATOM 2147 N N . ASP A 1 286 ? 45.454 22.913 -55.826 1.00 62.66 286 ASP A N 1
ATOM 2148 C CA . ASP A 1 286 ? 44.097 22.548 -56.269 1.00 62.66 286 ASP A CA 1
ATOM 2149 C C . ASP A 1 286 ? 43.113 23.748 -56.221 1.00 62.66 286 ASP A C 1
ATOM 2151 O O . ASP A 1 286 ? 42.752 24.212 -55.128 1.00 62.66 286 ASP A O 1
ATOM 2155 N N . PRO A 1 287 ? 42.621 24.253 -57.374 1.00 58.56 287 PRO A N 1
ATOM 2156 C CA . PRO A 1 287 ? 41.683 25.376 -57.420 1.00 58.56 287 PRO A CA 1
ATOM 2157 C C . PRO A 1 287 ? 40.340 25.082 -56.729 1.00 58.56 287 PRO A C 1
ATOM 2159 O O . PRO A 1 287 ? 39.674 26.019 -56.281 1.00 58.56 287 PRO A O 1
ATOM 2162 N N . ALA A 1 288 ? 39.944 23.811 -56.581 1.00 60.22 288 ALA A N 1
ATOM 2163 C CA . ALA A 1 288 ? 38.719 23.438 -55.874 1.00 60.22 288 ALA A CA 1
ATOM 2164 C C . ALA A 1 288 ? 38.853 23.612 -54.349 1.00 60.22 288 ALA A C 1
ATOM 2166 O O . ALA A 1 288 ? 37.926 24.098 -53.695 1.00 60.22 288 ALA A O 1
ATOM 2167 N N . ALA A 1 289 ? 40.025 23.300 -53.787 1.00 55.72 289 ALA A N 1
ATOM 2168 C CA . ALA A 1 289 ? 40.298 23.439 -52.356 1.00 55.72 289 ALA A CA 1
ATOM 2169 C C . ALA A 1 289 ? 40.387 24.914 -51.917 1.00 55.72 289 ALA A C 1
ATOM 2171 O O . ALA A 1 289 ? 39.944 25.274 -50.822 1.00 55.72 289 ALA A O 1
ATOM 2172 N N . ILE A 1 290 ? 40.904 25.785 -52.792 1.00 60.16 290 ILE A N 1
ATOM 2173 C CA . ILE A 1 290 ? 40.978 27.237 -52.557 1.00 60.16 290 ILE A CA 1
ATOM 2174 C C . ILE A 1 290 ? 39.569 27.855 -52.575 1.00 60.16 290 ILE A C 1
ATOM 2176 O O . ILE A 1 290 ? 39.215 28.613 -51.668 1.00 60.16 290 ILE A O 1
ATOM 2180 N N . ALA A 1 291 ? 38.724 27.463 -53.536 1.00 67.31 291 ALA A N 1
ATOM 2181 C CA . ALA A 1 291 ? 37.338 27.928 -53.617 1.00 67.31 291 ALA A CA 1
ATOM 2182 C C . ALA A 1 291 ? 36.495 27.496 -52.398 1.00 67.31 291 ALA A C 1
ATOM 2184 O O . ALA A 1 291 ? 35.669 28.264 -51.892 1.00 67.31 291 ALA A O 1
ATOM 2185 N N . GLU A 1 292 ? 36.722 26.286 -51.879 1.00 62.88 292 GLU A N 1
ATOM 2186 C CA . GLU A 1 292 ? 35.998 25.767 -50.717 1.00 62.88 292 GLU A CA 1
ATOM 2187 C C . GLU A 1 292 ? 36.428 26.454 -49.405 1.00 62.88 292 GLU A C 1
ATOM 2189 O O . GLU A 1 292 ? 35.587 26.760 -48.548 1.00 62.88 292 GLU A O 1
ATOM 2194 N N . ALA A 1 293 ? 37.715 26.795 -49.268 1.00 63.72 293 ALA A N 1
ATOM 2195 C CA . ALA A 1 293 ? 38.236 27.562 -48.136 1.00 63.72 293 ALA A CA 1
ATOM 2196 C C . ALA A 1 293 ? 37.697 29.007 -48.106 1.00 63.72 293 ALA A C 1
ATOM 2198 O O . ALA A 1 293 ? 37.273 29.487 -47.046 1.00 63.72 293 ALA A O 1
ATOM 2199 N N . GLU A 1 294 ? 37.624 29.685 -49.257 1.00 64.56 294 GLU A N 1
ATOM 2200 C CA . GLU A 1 294 ? 37.044 31.032 -49.360 1.00 64.56 294 GLU A CA 1
ATOM 2201 C C . GLU A 1 294 ? 35.537 31.045 -49.070 1.00 64.56 294 GLU A C 1
ATOM 2203 O O . GLU A 1 294 ? 35.045 31.916 -48.340 1.00 64.56 294 GLU A O 1
ATOM 2208 N N . ALA A 1 295 ? 34.794 30.048 -49.565 1.00 67.69 295 ALA A N 1
ATOM 2209 C CA . ALA A 1 295 ? 33.367 29.902 -49.286 1.00 67.69 295 ALA A CA 1
ATOM 2210 C C . ALA A 1 295 ? 33.097 29.673 -47.790 1.00 67.69 295 ALA A C 1
ATOM 2212 O O . ALA A 1 295 ? 32.141 30.219 -47.225 1.00 67.69 295 ALA A O 1
ATOM 2213 N N . ARG A 1 296 ? 33.960 28.902 -47.116 1.00 67.25 296 ARG A N 1
ATOM 2214 C CA . ARG A 1 296 ? 33.857 28.647 -45.675 1.00 67.25 296 ARG A CA 1
ATOM 2215 C C . ARG A 1 296 ? 34.178 29.899 -44.856 1.00 67.25 296 ARG A C 1
ATOM 2217 O O . ARG A 1 296 ? 33.473 30.175 -43.886 1.00 67.25 296 ARG A O 1
ATOM 2224 N N . SER A 1 297 ? 35.162 30.692 -45.282 1.00 67.81 297 SER A N 1
ATOM 2225 C CA . SER A 1 297 ? 35.529 31.955 -44.629 1.00 67.81 297 SER A CA 1
ATOM 2226 C C . SER A 1 297 ? 34.425 33.020 -44.760 1.00 67.81 297 SER A C 1
ATOM 2228 O O . SER A 1 297 ? 34.032 33.626 -43.759 1.00 67.81 297 SER A O 1
ATOM 2230 N N . LYS A 1 298 ? 33.806 33.162 -45.946 1.00 69.75 298 LYS A N 1
ATOM 2231 C CA . LYS A 1 298 ? 32.652 34.063 -46.161 1.00 69.75 298 LYS A CA 1
ATOM 2232 C C . LYS A 1 298 ? 31.435 33.684 -45.308 1.00 69.75 298 LYS A C 1
ATOM 2234 O O . LYS A 1 298 ? 30.843 34.554 -44.673 1.00 69.75 298 LYS A O 1
ATOM 2239 N N . ARG A 1 299 ? 31.108 32.388 -45.193 1.00 71.00 299 ARG A N 1
ATOM 2240 C CA . ARG A 1 299 ? 29.988 31.911 -44.350 1.00 71.00 299 ARG A CA 1
ATOM 2241 C C . ARG A 1 299 ? 30.216 32.153 -42.856 1.00 71.00 299 ARG A C 1
ATOM 2243 O O . ARG A 1 299 ? 29.263 32.408 -42.117 1.00 71.00 299 ARG A O 1
ATOM 2250 N N . VAL A 1 300 ? 31.465 32.072 -42.394 1.00 70.19 300 VAL A N 1
ATOM 2251 C CA . VAL A 1 300 ? 31.825 32.372 -40.998 1.00 70.19 300 VAL A CA 1
ATOM 2252 C C . VAL A 1 300 ? 31.748 33.878 -40.730 1.00 70.19 300 VAL A C 1
ATOM 2254 O O . VAL A 1 300 ? 31.217 34.272 -39.689 1.00 70.19 300 VAL A O 1
ATOM 2257 N N . ALA A 1 301 ? 32.184 34.716 -41.674 1.00 67.50 301 ALA A N 1
ATOM 2258 C CA . ALA A 1 301 ? 32.069 36.171 -41.577 1.00 67.50 301 ALA A CA 1
ATOM 2259 C C . ALA A 1 301 ? 30.601 36.647 -41.566 1.00 67.50 301 ALA A C 1
ATOM 2261 O O . ALA A 1 301 ? 30.226 37.436 -40.698 1.00 67.50 301 ALA A O 1
ATOM 2262 N N . GLU A 1 302 ? 29.736 36.101 -42.430 1.00 67.38 302 GLU A N 1
ATOM 2263 C CA . GLU A 1 302 ? 28.297 36.420 -42.447 1.00 67.38 302 GLU A CA 1
ATOM 2264 C C . GLU A 1 302 ? 27.576 35.989 -41.161 1.00 67.38 302 GLU A C 1
ATOM 2266 O O . GLU A 1 302 ? 26.734 36.724 -40.637 1.00 67.38 302 GLU A O 1
ATOM 2271 N N . ARG A 1 303 ? 27.928 34.823 -40.598 1.00 65.38 303 ARG A N 1
ATOM 2272 C CA . ARG A 1 303 ? 27.398 34.388 -39.294 1.00 65.38 303 ARG A CA 1
ATOM 2273 C C . ARG A 1 303 ? 27.843 35.297 -38.151 1.00 65.38 303 ARG A C 1
ATOM 2275 O O . ARG A 1 303 ? 27.076 35.479 -37.208 1.00 65.38 303 ARG A O 1
ATOM 2282 N N . ARG A 1 304 ? 29.048 35.869 -38.222 1.00 64.44 304 ARG A N 1
ATOM 2283 C CA . ARG A 1 304 ? 29.551 36.820 -37.219 1.00 64.44 304 ARG A CA 1
ATOM 2284 C C . ARG A 1 304 ? 28.859 38.180 -37.333 1.00 64.44 304 ARG A C 1
ATOM 2286 O O . ARG A 1 304 ? 28.447 38.717 -36.310 1.00 64.44 304 ARG A O 1
ATOM 2293 N N . ALA A 1 305 ? 28.642 38.675 -38.553 1.00 64.94 305 ALA A N 1
ATOM 2294 C CA . ALA A 1 305 ? 27.930 39.930 -38.802 1.00 64.94 305 ALA A CA 1
ATOM 2295 C C . ALA A 1 305 ? 26.465 39.878 -38.324 1.00 64.94 305 ALA A C 1
ATOM 2297 O O . ALA A 1 305 ? 26.001 40.796 -37.655 1.00 64.94 305 ALA A O 1
ATOM 2298 N N . ARG A 1 306 ? 25.756 38.760 -38.554 1.00 62.53 306 ARG A N 1
ATOM 2299 C CA . ARG A 1 306 ? 24.370 38.569 -38.071 1.00 62.53 306 ARG A CA 1
ATOM 2300 C C . ARG A 1 306 ? 24.238 38.470 -36.549 1.00 62.53 306 ARG A C 1
ATOM 2302 O O . ARG A 1 306 ? 23.149 38.675 -36.026 1.00 62.53 306 ARG A O 1
ATOM 2309 N N . ARG A 1 307 ? 25.319 38.140 -35.837 1.00 60.09 307 ARG A N 1
ATOM 2310 C CA . ARG A 1 307 ? 25.326 37.992 -34.371 1.00 60.09 307 ARG A CA 1
ATOM 2311 C C . ARG A 1 307 ? 25.734 39.274 -33.635 1.00 60.09 307 ARG A C 1
ATOM 2313 O O . ARG A 1 307 ? 25.588 39.324 -32.425 1.00 60.09 307 ARG A O 1
ATOM 2320 N N . SER A 1 308 ? 26.240 40.277 -34.357 1.00 56.91 308 SER A N 1
ATOM 2321 C CA . SER A 1 308 ? 26.709 41.563 -33.814 1.00 56.91 308 SER A CA 1
ATOM 2322 C C . SER A 1 308 ? 25.704 42.714 -33.987 1.00 56.91 308 SER A C 1
ATOM 2324 O O . SER A 1 308 ? 25.989 43.824 -33.551 1.00 56.91 308 SER A O 1
ATOM 2326 N N . GLY A 1 309 ? 24.568 42.481 -34.653 1.00 57.09 309 GLY A N 1
ATOM 2327 C CA . GLY A 1 309 ? 23.559 43.502 -34.967 1.00 57.09 309 GLY A CA 1
ATOM 2328 C C . GLY A 1 309 ? 22.193 43.259 -34.322 1.00 57.09 309 GLY A C 1
ATOM 2329 O O . GLY A 1 309 ? 21.182 43.635 -34.909 1.00 57.09 309 GLY A O 1
ATOM 2330 N N . ARG A 1 310 ? 22.143 42.582 -33.172 1.00 46.88 310 ARG A N 1
ATOM 2331 C CA . ARG A 1 310 ? 20.915 42.348 -32.408 1.00 46.88 310 ARG A CA 1
ATOM 2332 C C . ARG A 1 310 ? 21.160 42.576 -30.928 1.00 46.88 310 ARG A C 1
ATOM 2334 O O . ARG A 1 310 ? 22.242 42.145 -30.472 1.00 46.88 310 ARG A O 1
#

Radius of gyration: 34.16 Å; Cα contacts (8 Å, |Δi|>4): 294; chains: 1; bounding box: 97×65×95 Å

Nearest PDB structures (foldseek):
  6ac6-assembly3_B  TM=5.807E-01  e=1.691E-14  Mycolicibacterium smegmatis MC2 155
  6ac6-assembly2_A  TM=5.828E-01  e=3.211E-14  Mycolicibacterium smegmatis MC2 155
  6acx-assembly3_B  TM=5.369E-01  e=3.307E-15  Mycolicibacterium smegmatis MC2 155
  6ac8-assembly3_B  TM=5.582E-01  e=2.858E-14  Mycolicibacterium smegmatis MC2 155
  2qsr-assembly1_A  TM=7.426E-01  e=2.695E-08  Streptococcus pneumoniae R6

Solvent-accessible surface area (backbone atoms only — not comparable to full-atom values): 18677 Å² total; per-residue (Å²): 135,83,88,82,85,86,85,90,84,76,67,90,92,53,86,71,52,72,64,58,48,53,50,54,48,49,58,67,73,48,79,54,94,79,30,66,58,61,46,52,52,52,51,43,48,69,72,44,74,59,61,84,77,61,95,87,57,60,74,64,60,59,47,56,57,49,54,51,50,51,48,54,49,50,49,54,50,31,58,74,70,69,47,81,74,74,66,80,73,79,57,47,76,44,66,77,51,76,52,44,80,52,56,93,64,46,71,54,61,70,61,47,54,51,50,51,53,53,52,74,66,45,58,43,59,64,58,50,51,53,52,52,50,50,45,35,75,75,60,37,84,76,50,71,34,40,48,41,36,51,43,52,39,42,51,48,8,51,26,56,71,74,61,29,38,35,42,38,46,43,76,42,87,54,92,87,58,53,54,19,33,36,38,37,27,42,40,84,75,56,75,69,32,50,56,45,43,54,61,50,37,68,81,47,47,77,46,80,48,64,69,86,79,43,67,94,90,54,71,36,13,43,37,36,37,66,31,53,62,47,79,49,31,52,55,52,49,50,51,48,45,35,57,60,58,43,62,92,94,50,79,55,72,80,81,60,94,77,63,52,59,69,72,75,65,82,70,86,61,82,69,79,90,70,83,85,77,78,76,81,78,81,70,96,79,49,70,68,61,54,54,52,53,54,55,53,51,52,54,52,50,54,56,50,55,70,66,72,76,116